Protein AF-A0A924WZ17-F1 (afdb_monomer_lite)

Radius of gyration: 35.91 Å; chains: 1; bounding box: 81×47×104 Å

pLDDT: mean 82.58, std 18.96, range [38.59, 98.5]

Sequence (283 aa):
MSQAQSNSITCPFCNRQYNWKPDLAGRRVKCKCGNVIAVPDVAPMYEQPAEDTYDVGEVDLADLPPPPVASGYRCPSCRNPMEPGTRQCLNCGFDVKAGKKGAVASKVTGAAAAAAAAPRAIGYATAKRGDAAKAMEQKNLIKQATLFVGAIVLVGGAIFAMRFLSGGKSATPGLGEDDTVIAMIKDENGTEAKKWLSDHPGRMLAGTTRSQAEYRVDQWYKMGATKVVAFGGLMSMTVALELPADPAKRKELFDWEKKWHTEMDIKPSVDVGQKYLLIRMRL

Secondary structure (DSSP, 8-state):
------SEEE-TTT--EEE--GGGTT-EEE-TTSPEEEPPSS------------------GGGSPPP------B-TTT--B--TT-SB-TTT-EETTTTEE------------------------------TTTTTHHHHHHHHHHHHHHHHHHHHHHHHHHHHHTT----PPPPTTHHHHHHHHHHTT-EEHHHHHHH-TT-EETTS-HHHHHHHHHHHHHHT-SEEEE-SSSEESEEEEEPPS-HHHHHHHHHHHHHHHHTTTPPPPP-SS-SEEEEEPP-

Structure (mmCIF, N/CA/C/O backbone):
data_AF-A0A924WZ17-F1
#
_entry.id   AF-A0A924WZ17-F1
#
loop_
_atom_site.group_PDB
_atom_site.id
_atom_site.type_symbol
_atom_site.label_atom_id
_atom_site.label_alt_id
_atom_site.label_comp_id
_atom_site.label_asym_id
_atom_site.label_entity_id
_atom_site.label_seq_id
_atom_site.pdbx_PDB_ins_code
_atom_site.Cartn_x
_atom_site.Cartn_y
_atom_site.Cartn_z
_atom_site.occupancy
_atom_site.B_iso_or_equiv
_atom_site.auth_seq_id
_atom_site.auth_comp_id
_atom_site.auth_asym_id
_atom_site.auth_atom_id
_atom_site.pdbx_PDB_model_num
ATOM 1 N N . MET A 1 1 ? 29.886 -19.672 -37.054 1.00 38.59 1 MET A N 1
ATOM 2 C CA . MET A 1 1 ? 30.326 -18.336 -36.596 1.00 38.59 1 MET A CA 1
ATOM 3 C C . MET A 1 1 ? 29.108 -17.416 -36.606 1.00 38.59 1 MET A C 1
ATOM 5 O O . MET A 1 1 ? 28.874 -16.737 -37.597 1.00 38.59 1 MET A O 1
ATOM 9 N N . SER A 1 2 ? 28.277 -17.466 -35.562 1.00 44.69 2 SER A N 1
ATOM 10 C CA . SER A 1 2 ? 27.065 -16.642 -35.460 1.00 44.69 2 SER A CA 1
ATOM 11 C C . SER A 1 2 ? 27.451 -15.263 -34.931 1.00 44.69 2 SER A C 1
ATOM 13 O O . SER A 1 2 ? 27.930 -15.147 -33.807 1.00 44.69 2 SER A O 1
ATOM 15 N N . GLN A 1 3 ? 27.319 -14.226 -35.757 1.00 50.06 3 GLN A N 1
ATOM 16 C CA . GLN A 1 3 ? 27.523 -12.849 -35.312 1.00 50.06 3 GLN A CA 1
ATOM 17 C C . GLN A 1 3 ? 26.279 -12.416 -34.532 1.00 50.06 3 GLN A C 1
ATOM 19 O O . GLN A 1 3 ? 25.201 -12.302 -35.111 1.00 50.06 3 GLN A O 1
ATOM 24 N N . ALA A 1 4 ? 26.422 -12.199 -33.225 1.00 52.88 4 ALA A N 1
ATOM 25 C CA . ALA A 1 4 ? 25.375 -11.595 -32.411 1.00 52.88 4 ALA A CA 1
ATOM 26 C C . ALA A 1 4 ? 25.103 -10.175 -32.935 1.00 52.88 4 ALA A C 1
ATOM 28 O O . ALA A 1 4 ? 25.968 -9.300 -32.863 1.00 52.88 4 ALA A O 1
ATOM 29 N N . GLN A 1 5 ? 23.923 -9.960 -33.518 1.00 63.72 5 GLN A N 1
ATOM 30 C CA . GLN A 1 5 ? 23.511 -8.649 -34.009 1.00 63.72 5 GLN A CA 1
ATOM 31 C C . GLN A 1 5 ? 23.221 -7.749 -32.805 1.00 63.72 5 GLN A C 1
ATOM 33 O O . GLN A 1 5 ? 22.284 -7.980 -32.046 1.00 63.72 5 GLN A O 1
ATOM 38 N N . SER A 1 6 ? 24.062 -6.741 -32.587 1.00 70.06 6 SER A N 1
ATOM 39 C CA . SER A 1 6 ? 23.879 -5.779 -31.505 1.00 70.06 6 SER A CA 1
ATOM 40 C C . SER A 1 6 ? 22.694 -4.851 -31.808 1.00 70.06 6 SER A C 1
ATOM 42 O O . SER A 1 6 ? 22.546 -4.354 -32.923 1.00 70.06 6 SER A O 1
ATOM 44 N N . ASN A 1 7 ? 21.864 -4.561 -30.797 1.00 86.50 7 ASN A N 1
ATOM 45 C CA . ASN A 1 7 ? 20.688 -3.666 -30.869 1.00 86.50 7 ASN A CA 1
ATOM 46 C C . ASN A 1 7 ? 21.044 -2.175 -31.068 1.00 86.50 7 ASN A C 1
ATOM 48 O O . ASN A 1 7 ? 20.325 -1.267 -30.644 1.00 86.50 7 ASN A O 1
ATOM 52 N N . SER A 1 8 ? 22.188 -1.902 -31.685 1.00 91.62 8 SER A N 1
ATOM 53 C CA . SER A 1 8 ? 22.800 -0.588 -31.759 1.00 91.62 8 SER A CA 1
ATOM 54 C C . SER A 1 8 ? 23.361 -0.322 -33.150 1.00 91.62 8 SER A C 1
ATOM 56 O O . SER A 1 8 ? 24.060 -1.168 -33.703 1.00 91.62 8 SER A O 1
ATOM 58 N N . ILE A 1 9 ? 23.106 0.865 -33.693 1.00 93.75 9 ILE A N 1
ATOM 59 C CA . ILE A 1 9 ? 23.616 1.297 -34.999 1.00 93.75 9 ILE A CA 1
ATOM 60 C C . ILE A 1 9 ? 24.605 2.433 -34.793 1.00 93.75 9 ILE A C 1
ATOM 62 O O . ILE A 1 9 ? 24.311 3.404 -34.095 1.00 93.75 9 ILE A O 1
ATOM 66 N N . THR A 1 10 ? 25.763 2.337 -35.437 1.00 95.94 10 THR A N 1
ATOM 67 C CA . THR A 1 10 ? 26.791 3.380 -35.400 1.00 95.94 10 THR A CA 1
ATOM 68 C C . THR A 1 10 ? 26.693 4.258 -36.642 1.00 95.94 10 THR A C 1
ATOM 70 O O . THR A 1 10 ? 26.665 3.767 -37.768 1.00 95.94 10 THR A O 1
ATOM 73 N N . CYS A 1 11 ? 26.641 5.578 -36.457 1.00 96.88 11 CYS A N 1
ATOM 74 C CA . CYS A 1 11 ? 26.665 6.523 -37.570 1.00 96.88 11 CYS A CA 1
ATOM 75 C C . CYS A 1 11 ? 28.045 6.516 -38.251 1.00 96.88 11 CYS A C 1
ATOM 77 O O . CYS A 1 11 ? 29.014 6.860 -37.577 1.00 96.88 11 CYS A O 1
ATOM 79 N N . PRO A 1 12 ? 28.159 6.269 -39.569 1.00 96.19 12 PRO A N 1
ATOM 80 C CA . PRO A 1 12 ? 29.459 6.206 -40.248 1.00 96.19 12 PRO A CA 1
ATOM 81 C C . PRO A 1 12 ? 30.174 7.565 -40.345 1.00 96.19 12 PRO A C 1
ATOM 83 O O . PRO A 1 12 ? 31.355 7.619 -40.658 1.00 96.19 12 PRO A O 1
ATOM 86 N N . PHE A 1 13 ? 29.470 8.672 -40.085 1.00 97.06 13 PHE A N 1
ATOM 87 C CA . PHE A 1 13 ? 30.024 10.023 -40.219 1.00 97.06 13 PHE A CA 1
ATOM 88 C C . PHE A 1 13 ? 30.558 10.607 -38.910 1.00 97.06 13 PHE A C 1
ATOM 90 O O . PHE A 1 13 ? 31.498 11.392 -38.928 1.00 97.06 13 PHE A O 1
ATOM 97 N N . CYS A 1 14 ? 29.933 10.288 -37.774 1.00 96.75 14 CYS A N 1
ATOM 98 C CA . CYS A 1 14 ? 30.333 10.836 -36.471 1.00 96.75 14 CYS A CA 1
ATOM 99 C C . CYS A 1 14 ? 30.599 9.769 -35.405 1.00 96.75 14 CYS A C 1
ATOM 101 O O . CYS A 1 14 ? 30.835 10.124 -34.252 1.00 96.75 14 CYS A O 1
ATOM 103 N N . ASN A 1 15 ? 30.521 8.485 -35.768 1.00 96.38 15 ASN A N 1
ATOM 104 C CA . ASN A 1 15 ? 30.769 7.321 -34.913 1.00 96.38 15 ASN A CA 1
ATOM 105 C C . ASN A 1 15 ? 29.928 7.249 -33.629 1.00 96.38 15 ASN A C 1
ATOM 107 O O . ASN A 1 15 ? 30.256 6.512 -32.705 1.00 96.38 15 ASN A O 1
ATOM 111 N N . ARG A 1 16 ? 28.811 7.984 -33.558 1.00 96.06 16 ARG A N 1
ATOM 112 C CA . ARG A 1 16 ? 27.857 7.861 -32.448 1.00 96.06 16 ARG A CA 1
ATOM 113 C C . ARG A 1 16 ? 27.012 6.607 -32.614 1.00 96.06 16 ARG A C 1
ATOM 115 O O . ARG A 1 16 ? 26.504 6.352 -33.706 1.00 96.06 16 ARG A O 1
ATOM 122 N N . GLN A 1 17 ? 26.837 5.888 -31.515 1.00 95.81 17 GLN A N 1
ATOM 123 C CA . GLN A 1 17 ? 26.029 4.682 -31.426 1.00 95.81 17 GLN A CA 1
ATOM 124 C C . GLN A 1 17 ? 24.620 5.025 -30.927 1.00 95.81 17 GLN A C 1
ATOM 126 O O . GLN A 1 17 ? 24.457 5.816 -29.995 1.00 95.81 17 GLN A O 1
ATOM 131 N N . TYR A 1 18 ? 23.606 4.448 -31.563 1.00 93.88 18 TYR A N 1
ATOM 132 C CA . TYR A 1 18 ? 22.197 4.667 -31.254 1.00 93.88 18 TYR A CA 1
ATOM 133 C C . TYR A 1 18 ? 21.504 3.330 -31.026 1.00 93.88 18 TYR A C 1
ATOM 135 O O . TYR A 1 18 ? 21.558 2.455 -31.888 1.00 93.88 18 TYR A O 1
ATOM 143 N N . ASN A 1 19 ? 20.819 3.195 -29.892 1.00 93.44 19 ASN A N 1
ATOM 144 C CA . ASN A 1 19 ? 19.901 2.084 -29.669 1.00 93.44 19 ASN A CA 1
ATOM 145 C C . ASN A 1 19 ? 18.642 2.324 -30.500 1.00 93.44 19 ASN A C 1
ATOM 147 O O . ASN A 1 19 ? 18.102 3.434 -30.497 1.00 93.44 19 ASN A O 1
ATOM 151 N N . TRP A 1 20 ? 18.184 1.304 -31.215 1.00 91.50 20 TRP A N 1
ATOM 152 C CA . TRP A 1 20 ? 17.033 1.419 -32.104 1.00 91.50 20 TRP A CA 1
ATOM 153 C C . TRP A 1 20 ? 16.000 0.336 -31.795 1.00 91.50 20 TRP A C 1
ATOM 155 O O . TRP A 1 20 ? 16.330 -0.730 -31.284 1.00 91.50 20 TRP A O 1
ATOM 165 N N . LYS A 1 21 ? 14.729 0.653 -32.049 1.00 88.44 21 LYS A N 1
ATOM 166 C CA . LYS A 1 21 ? 13.596 -0.261 -31.860 1.00 88.44 21 LYS A CA 1
ATOM 167 C C . LYS A 1 21 ? 13.301 -1.006 -33.162 1.00 88.44 21 LYS A C 1
ATOM 169 O O . LYS A 1 21 ? 13.427 -0.374 -34.209 1.00 88.44 21 LYS A O 1
ATOM 174 N N . PRO A 1 22 ? 12.808 -2.256 -33.117 1.00 87.50 22 PRO A N 1
ATOM 175 C CA . PRO A 1 22 ? 12.487 -3.034 -34.318 1.00 87.50 22 PRO A CA 1
ATOM 176 C C . PRO A 1 22 ? 11.515 -2.321 -35.277 1.00 87.50 22 PRO A C 1
ATOM 178 O O . PRO A 1 22 ? 11.626 -2.494 -36.483 1.00 87.50 22 PRO A O 1
ATOM 181 N N . ASP A 1 23 ? 10.655 -1.423 -34.784 1.00 86.94 23 ASP A N 1
ATOM 182 C CA . ASP A 1 23 ? 9.733 -0.615 -35.609 1.00 86.94 23 ASP A CA 1
ATOM 183 C C . ASP A 1 23 ? 10.432 0.325 -36.612 1.00 86.94 23 ASP A C 1
ATOM 185 O O . ASP A 1 23 ? 9.813 0.846 -37.549 1.00 86.94 23 ASP A O 1
ATOM 189 N N . LEU A 1 24 ? 11.726 0.587 -36.398 1.00 91.94 24 LEU A N 1
ATOM 190 C CA . LEU A 1 24 ? 12.562 1.393 -37.283 1.00 91.94 24 LEU A CA 1
ATOM 191 C C . LEU A 1 24 ? 13.299 0.550 -38.333 1.00 91.94 24 LEU A C 1
ATOM 193 O O . LEU A 1 24 ? 14.006 1.143 -39.146 1.00 91.94 24 LEU A O 1
ATOM 197 N N . ALA A 1 25 ? 13.138 -0.780 -38.341 1.00 92.44 25 ALA A N 1
ATOM 198 C CA . ALA A 1 25 ? 13.757 -1.667 -39.326 1.00 92.44 25 ALA A CA 1
ATOM 199 C C . ALA A 1 25 ? 13.389 -1.227 -40.749 1.00 92.44 25 ALA A C 1
ATOM 201 O O . ALA A 1 25 ? 12.236 -0.888 -41.030 1.00 92.44 25 ALA A O 1
ATOM 202 N N . GLY A 1 26 ? 14.396 -1.135 -41.616 1.00 92.94 26 GLY A N 1
ATOM 203 C CA . GLY A 1 26 ? 14.247 -0.664 -42.996 1.00 92.94 26 GLY A CA 1
ATOM 204 C C . GLY A 1 26 ? 13.915 0.818 -43.172 1.00 92.94 26 GLY A C 1
ATOM 205 O O . GLY A 1 26 ? 13.770 1.309 -44.295 1.00 92.94 26 GLY A O 1
ATOM 206 N N . ARG A 1 27 ? 13.806 1.588 -42.082 1.00 95.62 27 ARG A N 1
ATOM 207 C CA . ARG A 1 27 ? 13.570 3.035 -42.147 1.00 95.62 27 ARG A CA 1
ATOM 208 C C . ARG A 1 27 ? 14.886 3.805 -42.154 1.00 95.62 27 ARG A C 1
ATOM 210 O O . ARG A 1 27 ? 15.934 3.361 -41.692 1.00 95.62 27 ARG A O 1
ATOM 217 N N . ARG A 1 28 ? 14.825 5.031 -42.669 1.00 96.12 28 ARG A N 1
ATOM 218 C CA . ARG A 1 28 ? 15.948 5.972 -42.651 1.00 96.12 28 ARG A CA 1
ATOM 219 C C . ARG A 1 28 ? 15.785 6.924 -41.474 1.00 96.12 28 ARG A C 1
ATOM 221 O O . ARG A 1 28 ? 14.774 7.616 -41.379 1.00 96.12 28 ARG A O 1
ATOM 228 N N . VAL A 1 29 ? 16.779 6.977 -40.592 1.00 96.69 29 VAL A N 1
ATOM 229 C CA . VAL A 1 29 ? 16.764 7.830 -39.393 1.00 96.69 29 VAL A CA 1
ATOM 230 C C . VAL A 1 29 ? 17.828 8.915 -39.491 1.00 96.69 29 VAL A C 1
ATOM 232 O O . VAL A 1 29 ? 18.912 8.703 -40.033 1.00 96.69 29 VAL A O 1
ATOM 235 N N . LYS A 1 30 ? 17.530 10.112 -38.981 1.00 97.62 30 LYS A N 1
ATOM 236 C CA . LYS A 1 30 ? 18.470 11.236 -39.005 1.00 97.62 30 LYS A CA 1
ATOM 237 C C . LYS A 1 30 ? 19.371 11.197 -37.772 1.00 97.62 30 LYS A C 1
ATOM 239 O O . LYS A 1 30 ? 18.895 11.229 -36.641 1.00 97.62 30 LYS A O 1
ATOM 244 N N . CYS A 1 31 ? 20.679 11.158 -37.994 1.00 97.56 31 CYS A N 1
ATOM 245 C CA . CYS A 1 31 ? 21.688 11.289 -36.953 1.00 97.56 31 CYS A CA 1
ATOM 246 C C . CYS A 1 31 ? 21.730 12.723 -36.407 1.00 97.56 31 CYS A C 1
ATOM 248 O O . CYS A 1 31 ? 21.447 13.686 -37.124 1.00 97.56 31 CYS A O 1
ATOM 250 N N . LYS A 1 32 ? 22.206 12.893 -35.168 1.00 96.25 32 LYS A N 1
ATOM 251 C CA . LYS A 1 32 ? 22.435 14.219 -34.570 1.00 96.25 32 LYS A CA 1
ATOM 252 C C . LYS A 1 32 ? 23.431 15.076 -35.369 1.00 96.25 32 LYS A C 1
ATOM 254 O O . LYS A 1 32 ? 23.354 16.295 -35.305 1.00 96.25 32 LYS A O 1
ATOM 259 N N . CYS A 1 33 ? 24.332 14.467 -36.145 1.00 96.56 33 CYS A N 1
ATOM 260 C CA . CYS A 1 33 ? 25.250 15.188 -37.036 1.00 96.56 33 CYS A CA 1
ATOM 261 C C . CYS A 1 33 ? 24.604 15.656 -38.357 1.00 96.56 33 CYS A C 1
ATOM 263 O O . CYS A 1 33 ? 25.298 16.196 -39.209 1.00 96.56 33 CYS A O 1
ATOM 265 N N . GLY A 1 34 ? 23.305 15.410 -38.564 1.00 96.88 34 GLY A N 1
ATOM 266 C CA . GLY A 1 34 ? 22.558 15.819 -39.757 1.00 96.88 34 GLY A CA 1
ATOM 267 C C . GLY A 1 34 ? 22.465 14.760 -40.859 1.00 96.88 34 GLY A C 1
ATOM 268 O O . GLY A 1 34 ? 21.529 14.817 -41.654 1.00 96.88 34 GLY A O 1
ATOM 269 N N . ASN A 1 35 ? 23.360 13.768 -40.869 1.00 97.94 35 ASN A N 1
ATOM 270 C CA . ASN A 1 35 ? 23.370 12.698 -41.871 1.00 97.94 35 ASN A CA 1
ATOM 271 C C . ASN A 1 35 ? 22.267 11.662 -41.638 1.00 97.94 35 ASN A C 1
ATOM 273 O O . ASN A 1 35 ? 21.870 11.397 -40.504 1.00 97.94 35 ASN A O 1
ATOM 277 N N . VAL A 1 36 ? 21.797 11.047 -42.720 1.00 97.25 36 VAL A N 1
ATOM 278 C CA . VAL A 1 36 ? 20.753 10.018 -42.690 1.00 97.25 36 VAL A CA 1
ATOM 279 C C . VAL A 1 36 ? 21.399 8.633 -42.649 1.00 97.25 36 VAL A C 1
ATOM 281 O O . VAL A 1 36 ? 22.220 8.313 -43.505 1.00 97.25 36 VAL A O 1
ATOM 284 N N . ILE A 1 37 ? 21.020 7.815 -41.668 1.00 96.81 37 ILE A N 1
ATOM 285 C CA . ILE A 1 37 ? 21.488 6.439 -41.478 1.00 96.81 37 ILE A CA 1
ATOM 286 C C . ILE A 1 37 ? 20.379 5.489 -41.941 1.00 96.81 37 ILE A C 1
ATOM 288 O O . ILE A 1 37 ? 19.211 5.688 -41.598 1.00 96.81 37 ILE A O 1
ATOM 292 N N . ALA A 1 38 ? 20.733 4.477 -42.731 1.00 95.75 38 ALA A N 1
ATOM 293 C CA . ALA A 1 38 ? 19.824 3.386 -43.066 1.00 95.75 38 ALA A CA 1
ATOM 294 C C . ALA A 1 38 ? 19.828 2.362 -41.925 1.00 95.75 38 ALA A C 1
ATOM 296 O O . ALA A 1 38 ? 20.889 1.866 -41.545 1.00 95.75 38 ALA A O 1
ATOM 297 N N . VAL A 1 39 ? 18.654 2.090 -41.359 1.00 94.00 39 VAL A N 1
ATOM 298 C CA . VAL A 1 39 ? 18.469 1.012 -40.387 1.00 94.00 39 VAL A CA 1
ATOM 299 C C . VAL A 1 39 ? 18.359 -0.309 -41.160 1.00 94.00 39 VAL A C 1
ATOM 301 O O . VAL A 1 39 ? 17.642 -0.330 -42.161 1.00 94.00 39 VAL A O 1
ATOM 304 N N . PRO A 1 40 ? 19.044 -1.393 -40.747 1.00 90.50 40 PRO A N 1
ATOM 305 C CA . PRO A 1 40 ? 18.907 -2.701 -41.389 1.00 90.50 40 PRO A CA 1
ATOM 306 C C . PRO A 1 40 ? 17.441 -3.159 -41.479 1.00 90.50 40 PRO A C 1
ATOM 308 O O . PRO A 1 40 ? 16.661 -2.922 -40.558 1.00 90.50 40 PRO A O 1
ATOM 311 N N . ASP A 1 41 ? 17.070 -3.823 -42.578 1.00 88.94 41 ASP A N 1
ATOM 312 C CA . ASP A 1 41 ? 15.711 -4.360 -42.785 1.00 88.94 41 ASP A CA 1
ATOM 313 C C . ASP A 1 41 ? 15.391 -5.538 -41.856 1.00 88.94 41 ASP A C 1
ATOM 315 O O . ASP A 1 41 ? 14.235 -5.799 -41.532 1.00 88.94 41 ASP A O 1
ATOM 319 N N . VAL A 1 42 ? 16.423 -6.250 -41.403 1.00 81.75 42 VAL A N 1
ATOM 320 C CA . VAL A 1 42 ? 16.273 -7.387 -40.499 1.00 81.75 42 VAL A CA 1
ATOM 321 C C . VAL A 1 42 ? 16.338 -6.861 -39.072 1.00 81.75 42 VAL A C 1
ATOM 323 O O . VAL A 1 42 ? 17.415 -6.542 -38.564 1.00 81.75 42 VAL A O 1
ATOM 326 N N . ALA A 1 43 ? 15.172 -6.737 -38.435 1.00 71.69 43 ALA A N 1
ATOM 327 C CA . ALA A 1 43 ? 15.116 -6.564 -36.993 1.00 71.69 43 ALA A CA 1
ATOM 328 C C . ALA A 1 43 ? 15.822 -7.760 -36.339 1.00 71.69 43 ALA A C 1
ATOM 330 O O . ALA A 1 43 ? 15.534 -8.895 -36.735 1.00 71.69 43 ALA A O 1
ATOM 331 N N . PRO A 1 44 ? 16.725 -7.545 -35.364 1.00 67.00 44 PRO A N 1
ATOM 332 C CA . PRO A 1 44 ? 17.215 -8.649 -34.561 1.00 67.00 44 PRO A CA 1
ATOM 333 C C . PRO A 1 44 ? 15.977 -9.302 -33.957 1.00 67.00 44 PRO A C 1
ATOM 335 O O . PRO A 1 44 ? 15.221 -8.653 -33.225 1.00 67.00 44 PRO A O 1
ATOM 338 N N . MET A 1 45 ? 15.712 -10.553 -34.345 1.00 66.00 45 MET A N 1
ATOM 339 C CA . MET A 1 45 ? 14.725 -11.353 -33.643 1.00 66.00 45 MET A CA 1
ATOM 340 C C . MET A 1 45 ? 15.197 -11.343 -32.201 1.00 66.00 45 MET A C 1
ATOM 342 O O . MET A 1 45 ? 16.270 -11.855 -31.887 1.00 66.00 45 MET A O 1
ATOM 346 N N . TYR A 1 46 ? 14.418 -10.701 -31.336 1.00 61.91 46 TYR A N 1
ATOM 347 C CA . TYR A 1 46 ? 14.475 -11.045 -29.938 1.00 61.91 46 TYR A CA 1
ATOM 348 C C . TYR A 1 46 ? 14.098 -12.522 -29.929 1.00 61.91 46 TYR A C 1
ATOM 350 O O . TYR A 1 46 ? 12.922 -12.858 -30.068 1.00 61.91 46 TYR A O 1
ATOM 358 N N . GLU A 1 47 ? 15.096 -13.404 -29.838 1.00 60.44 47 GLU A N 1
ATOM 359 C CA . GLU A 1 47 ? 14.895 -14.639 -29.104 1.00 60.44 47 GLU A CA 1
ATOM 360 C C . GLU A 1 47 ? 14.346 -14.148 -27.773 1.00 60.44 47 GLU A C 1
ATOM 362 O O . GLU A 1 47 ? 15.073 -13.614 -26.932 1.00 60.44 47 GLU A O 1
ATOM 367 N N . GLN A 1 48 ? 13.013 -14.189 -27.647 1.00 57.28 48 GLN A N 1
ATOM 368 C CA . GLN A 1 48 ? 12.406 -14.272 -26.339 1.00 57.28 48 GLN A CA 1
ATOM 369 C C . GLN A 1 48 ? 13.232 -15.361 -25.678 1.00 57.28 48 GLN A C 1
ATOM 371 O O . GLN A 1 48 ? 13.305 -16.443 -26.275 1.00 57.28 48 GLN A O 1
ATOM 376 N N . PRO A 1 49 ? 13.953 -15.066 -24.576 1.00 55.16 49 PRO A N 1
ATOM 377 C CA . PRO A 1 49 ? 14.570 -16.142 -23.831 1.00 55.16 49 PRO A CA 1
ATOM 378 C C . PRO A 1 49 ? 13.444 -17.146 -23.693 1.00 55.16 49 PRO A C 1
ATOM 380 O O . PRO A 1 49 ? 12.357 -16.761 -23.242 1.00 55.16 49 PRO A O 1
ATOM 383 N N . ALA A 1 50 ? 13.646 -18.345 -24.257 1.00 55.94 50 ALA A N 1
ATOM 384 C CA . ALA A 1 50 ? 12.701 -19.421 -24.060 1.00 55.94 50 ALA A CA 1
ATOM 385 C C . ALA A 1 50 ? 12.371 -19.346 -22.577 1.00 55.94 50 ALA A C 1
ATOM 387 O O . ALA A 1 50 ? 13.286 -19.113 -21.778 1.00 55.94 50 ALA A O 1
ATOM 388 N N . GLU A 1 51 ? 11.085 -19.359 -22.227 1.00 47.94 51 GLU A N 1
ATOM 389 C CA . GLU A 1 51 ? 10.721 -19.620 -20.849 1.00 47.94 51 GLU A CA 1
ATOM 390 C C . GLU A 1 51 ? 11.444 -20.920 -20.512 1.00 47.94 51 GLU A C 1
ATOM 392 O O . GLU A 1 51 ? 10.967 -22.010 -20.817 1.00 47.94 51 GLU A O 1
ATOM 397 N N . ASP A 1 52 ? 12.644 -20.792 -19.947 1.00 47.59 52 ASP A N 1
ATOM 398 C CA . ASP A 1 52 ? 13.257 -21.769 -19.098 1.00 47.59 52 ASP A CA 1
ATOM 399 C C . ASP A 1 52 ? 12.247 -21.813 -17.963 1.00 47.59 52 ASP A C 1
ATOM 401 O O . ASP A 1 52 ? 12.331 -21.102 -16.958 1.00 47.59 52 ASP A O 1
ATOM 405 N N . THR A 1 53 ? 11.214 -22.627 -18.177 1.00 44.69 53 THR A N 1
ATOM 406 C CA . THR A 1 53 ? 10.702 -23.523 -17.170 1.00 44.69 53 THR A CA 1
ATOM 407 C C . THR A 1 53 ? 11.940 -24.158 -16.566 1.00 44.69 53 THR A C 1
ATOM 409 O O . THR A 1 53 ? 12.408 -25.204 -17.011 1.00 44.69 53 THR A O 1
ATOM 412 N N . TYR A 1 54 ? 12.529 -23.436 -15.613 1.00 50.91 54 TYR A N 1
ATOM 413 C CA . TYR A 1 54 ? 13.405 -23.966 -14.607 1.00 50.91 54 TYR A CA 1
ATOM 414 C C . TYR A 1 54 ? 12.566 -25.054 -13.954 1.00 50.91 54 TYR A C 1
ATOM 416 O O . TYR A 1 54 ? 11.788 -24.806 -13.034 1.00 50.91 54 TYR A O 1
ATOM 424 N N . ASP A 1 55 ? 12.673 -26.256 -14.507 1.00 54.16 55 ASP A N 1
ATOM 425 C CA . ASP A 1 55 ? 12.494 -27.473 -13.759 1.00 54.16 55 ASP A CA 1
ATOM 426 C C . ASP A 1 55 ? 13.592 -27.405 -12.705 1.00 54.16 55 ASP A C 1
ATOM 428 O O . ASP A 1 55 ? 14.762 -27.709 -12.951 1.00 54.16 55 ASP A O 1
ATOM 432 N N . VAL A 1 56 ? 13.236 -26.789 -11.576 1.00 55.78 56 VAL A N 1
ATOM 433 C CA . VAL A 1 56 ? 14.056 -26.746 -10.378 1.00 55.78 56 VAL A CA 1
ATOM 434 C C . VAL A 1 56 ? 14.106 -28.191 -9.915 1.00 55.78 56 VAL A C 1
ATOM 436 O O . VAL A 1 56 ? 13.332 -28.603 -9.054 1.00 55.78 56 VAL A O 1
ATOM 439 N N . GLY A 1 57 ? 14.992 -28.967 -10.543 1.00 56.34 57 GLY A N 1
ATOM 440 C CA . GLY A 1 57 ? 15.418 -30.251 -10.034 1.00 56.34 57 GLY A CA 1
ATOM 441 C C . GLY A 1 57 ? 15.731 -30.034 -8.568 1.00 56.34 57 GLY A C 1
ATOM 442 O O . GLY A 1 57 ? 16.439 -29.085 -8.233 1.00 56.34 57 GLY A O 1
ATOM 443 N N . GLU A 1 58 ? 15.088 -30.838 -7.732 1.00 57.44 58 GLU A N 1
ATOM 444 C CA . GLU A 1 58 ? 15.143 -30.835 -6.279 1.00 57.44 58 GLU A CA 1
ATOM 445 C C . GLU A 1 58 ? 16.587 -30.622 -5.813 1.00 57.44 58 GLU A C 1
ATOM 447 O O . GLU A 1 58 ? 17.394 -31.546 -5.744 1.00 57.44 58 GLU A O 1
ATOM 452 N N . VAL A 1 59 ? 16.950 -29.357 -5.592 1.00 52.59 59 VAL A N 1
ATOM 453 C CA . VAL A 1 59 ? 18.265 -29.004 -5.083 1.00 52.59 59 VAL A CA 1
ATOM 454 C C . VAL A 1 59 ? 18.179 -29.348 -3.613 1.00 52.59 59 VAL A C 1
ATOM 456 O O . VAL A 1 59 ? 17.480 -28.665 -2.862 1.00 52.59 59 VAL A O 1
ATOM 459 N N . ASP A 1 60 ? 18.813 -30.452 -3.233 1.00 57.25 60 ASP A N 1
ATOM 460 C CA . ASP A 1 60 ? 18.897 -30.886 -1.848 1.00 57.25 60 ASP A CA 1
ATOM 461 C C . ASP A 1 60 ? 19.479 -29.730 -1.021 1.00 57.25 60 ASP A C 1
ATOM 463 O O . ASP A 1 60 ? 20.661 -29.383 -1.119 1.00 57.25 60 ASP A O 1
ATOM 467 N N . LEU A 1 61 ? 18.611 -29.063 -0.250 1.00 60.03 61 LEU A N 1
ATOM 468 C CA . LEU A 1 61 ? 18.956 -27.878 0.539 1.00 60.03 61 LEU A CA 1
ATOM 469 C C . LEU A 1 61 ? 20.055 -28.168 1.575 1.00 60.03 61 LEU A C 1
ATOM 471 O O . LEU A 1 61 ? 20.583 -27.226 2.168 1.00 60.03 61 LEU A O 1
ATOM 475 N N . ALA A 1 62 ? 20.403 -29.439 1.797 1.00 75.25 62 ALA A N 1
ATOM 476 C CA . ALA A 1 62 ? 21.472 -29.853 2.691 1.00 75.25 62 ALA A CA 1
ATOM 477 C C . ALA A 1 62 ? 22.886 -29.504 2.186 1.00 75.25 62 ALA A C 1
ATOM 479 O O . ALA A 1 62 ? 23.783 -29.367 3.017 1.00 75.25 62 ALA A O 1
ATOM 480 N N . ASP A 1 63 ? 23.086 -29.317 0.874 1.00 70.75 63 ASP A N 1
ATOM 481 C CA . ASP A 1 63 ? 24.419 -29.107 0.274 1.00 70.75 63 ASP A CA 1
ATOM 482 C C . ASP A 1 63 ? 24.711 -27.652 -0.131 1.00 70.75 63 ASP A C 1
ATOM 484 O O . ASP A 1 63 ? 25.788 -27.330 -0.645 1.00 70.75 63 ASP A O 1
ATOM 488 N N . LEU A 1 64 ? 23.781 -26.727 0.130 1.00 68.06 64 LEU A N 1
ATOM 489 C CA . LEU A 1 64 ? 24.077 -25.307 -0.023 1.00 68.06 64 LEU A CA 1
ATOM 490 C C . LEU A 1 64 ? 25.048 -24.880 1.089 1.00 68.06 64 LEU A C 1
ATOM 492 O O . LEU A 1 64 ? 24.728 -25.042 2.272 1.00 68.06 64 LEU A O 1
ATOM 496 N N . PRO A 1 65 ? 26.221 -24.299 0.758 1.00 73.56 65 PRO A N 1
ATOM 497 C CA . PRO A 1 65 ? 27.106 -23.756 1.776 1.00 73.56 65 PRO A CA 1
ATOM 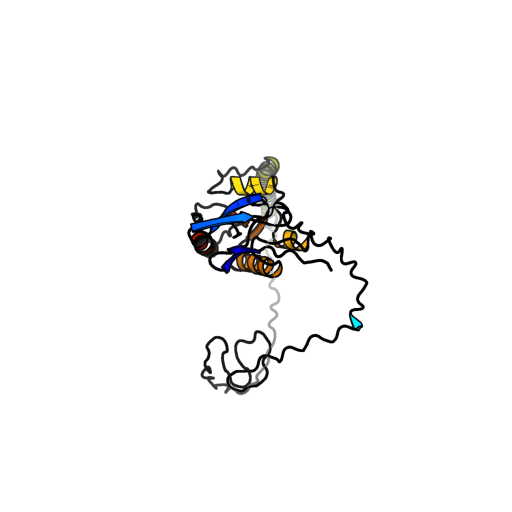498 C C . PRO A 1 65 ? 26.315 -22.735 2.601 1.00 73.56 65 PRO A C 1
ATOM 500 O O . PRO A 1 65 ? 25.574 -21.933 2.016 1.00 73.56 65 PRO A O 1
ATOM 503 N N . PRO A 1 66 ? 26.433 -22.752 3.944 1.00 73.94 66 PRO A N 1
ATOM 504 C CA . PRO A 1 66 ? 25.689 -21.829 4.783 1.00 73.94 66 PRO A CA 1
ATOM 505 C C . PRO A 1 66 ? 25.949 -20.409 4.276 1.00 73.94 66 PRO A C 1
ATOM 507 O O . PRO A 1 66 ? 27.106 -20.078 3.981 1.00 73.94 66 PRO A O 1
ATOM 510 N N . PRO A 1 67 ? 24.898 -19.577 4.130 1.00 68.75 67 PRO A N 1
ATOM 511 C CA . PRO A 1 67 ? 25.070 -18.216 3.653 1.00 68.75 67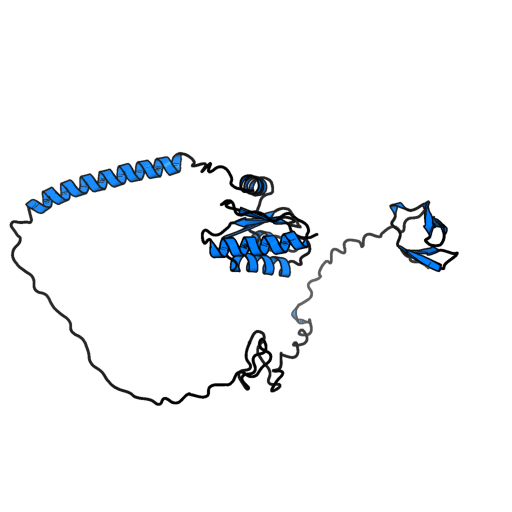 PRO A CA 1
ATOM 512 C C . PRO A 1 67 ? 26.161 -17.558 4.499 1.00 68.75 67 PRO A C 1
ATOM 514 O O . PRO A 1 67 ? 26.177 -17.780 5.717 1.00 68.75 67 PRO A O 1
ATOM 517 N N . PRO A 1 68 ? 27.093 -16.799 3.889 1.00 66.56 68 PRO A N 1
ATOM 518 C CA . PRO A 1 68 ? 28.162 -16.157 4.634 1.00 66.56 68 PRO A CA 1
ATOM 519 C C . PRO A 1 68 ? 27.510 -15.377 5.767 1.00 66.56 68 PRO A C 1
ATOM 521 O O . PRO A 1 68 ? 26.743 -14.445 5.520 1.00 66.56 68 PRO A O 1
ATOM 524 N N . VAL A 1 69 ? 27.749 -15.826 7.002 1.00 64.75 69 VAL A N 1
ATOM 525 C CA . VAL A 1 69 ? 27.220 -15.199 8.210 1.00 64.75 69 VAL A CA 1
ATOM 526 C C . VAL A 1 69 ? 27.634 -13.743 8.145 1.00 64.75 69 VAL A C 1
ATOM 528 O O . VAL A 1 69 ? 28.816 -13.423 8.289 1.00 64.75 69 VAL A O 1
ATOM 531 N N . ALA A 1 70 ? 26.667 -12.879 7.825 1.00 61.38 70 ALA A N 1
ATOM 532 C CA . ALA A 1 70 ? 26.892 -11.459 7.658 1.00 61.38 70 ALA A CA 1
ATOM 533 C C . ALA A 1 70 ? 27.640 -10.987 8.899 1.00 61.38 70 ALA A C 1
ATOM 535 O O . ALA A 1 70 ? 27.141 -11.125 10.017 1.00 61.38 70 ALA A O 1
ATOM 536 N N . SER A 1 71 ? 28.875 -10.524 8.701 1.00 70.75 71 SER A N 1
ATOM 537 C CA . SER A 1 71 ? 29.750 -10.056 9.767 1.00 70.75 71 SER A CA 1
ATOM 538 C C . SER A 1 71 ? 28.956 -9.086 10.637 1.00 70.75 71 SER A C 1
ATOM 540 O O . SER A 1 71 ? 28.605 -8.000 10.174 1.00 70.75 71 SER A O 1
ATOM 542 N N . GLY A 1 72 ? 28.597 -9.539 11.843 1.00 79.38 72 GLY A N 1
ATOM 543 C CA . GLY A 1 72 ? 27.569 -8.905 12.661 1.00 79.38 72 GLY A CA 1
ATOM 544 C C . GLY A 1 72 ? 27.815 -7.413 12.865 1.00 79.38 72 GLY A C 1
ATOM 545 O O . GLY A 1 72 ? 28.960 -6.956 12.909 1.00 79.38 72 GLY A O 1
ATOM 546 N N . TYR A 1 73 ? 26.731 -6.652 13.003 1.00 87.81 73 TYR A N 1
ATOM 547 C CA . TYR A 1 73 ? 26.786 -5.223 13.294 1.00 87.81 73 TYR A CA 1
ATOM 548 C C . TYR A 1 73 ? 27.675 -4.972 14.520 1.00 87.81 73 TYR A C 1
ATOM 550 O O . TYR A 1 73 ? 27.463 -5.550 15.584 1.00 87.81 73 TYR A O 1
ATOM 558 N N . ARG A 1 74 ? 28.696 -4.119 14.383 1.00 94.25 74 ARG A N 1
ATOM 559 C CA . ARG A 1 74 ? 29.582 -3.726 15.490 1.00 94.25 74 ARG A CA 1
ATOM 560 C C . ARG A 1 74 ? 29.285 -2.298 15.914 1.00 94.25 74 ARG A C 1
ATOM 562 O O . ARG A 1 74 ? 29.080 -1.425 15.075 1.00 94.25 74 ARG A O 1
ATOM 569 N N . CYS A 1 75 ? 29.317 -2.047 17.219 1.00 94.31 75 CYS A N 1
ATOM 570 C CA . CYS A 1 75 ? 29.156 -0.704 17.763 1.00 94.31 75 CYS A CA 1
ATOM 571 C C . CYS A 1 75 ? 30.253 0.235 17.215 1.00 94.31 75 CYS A C 1
ATOM 573 O O . CYS A 1 75 ? 31.433 -0.043 17.448 1.00 94.31 75 CYS A O 1
ATOM 575 N N . PRO A 1 76 ? 29.919 1.375 16.578 1.00 93.75 76 PRO A N 1
ATOM 576 C CA . PRO A 1 76 ? 30.913 2.317 16.049 1.00 93.75 76 PRO A CA 1
ATOM 577 C C . PRO A 1 76 ? 31.843 2.878 17.127 1.00 93.75 76 PRO A C 1
ATOM 579 O O . PRO A 1 76 ? 32.981 3.241 16.848 1.00 93.75 76 PRO A O 1
ATOM 582 N N . SER A 1 77 ? 31.367 2.932 18.375 1.00 95.62 77 SER A N 1
ATOM 583 C CA . SER A 1 77 ? 32.128 3.514 19.472 1.00 95.62 77 SER A CA 1
ATOM 584 C C . SER A 1 77 ? 33.046 2.534 20.205 1.00 95.62 77 SER A C 1
ATOM 586 O O . SER A 1 77 ? 34.091 2.973 20.675 1.00 95.62 77 SER A O 1
ATOM 588 N N . CYS A 1 78 ? 32.663 1.266 20.383 1.00 95.62 78 CYS A N 1
ATOM 589 C CA . CYS A 1 78 ? 33.450 0.305 21.177 1.00 95.62 78 CYS A CA 1
ATOM 590 C C . CYS A 1 78 ? 33.750 -1.017 20.456 1.00 95.62 78 CYS A C 1
ATOM 592 O O . CYS A 1 78 ? 34.381 -1.890 21.040 1.00 95.62 78 CYS A O 1
ATOM 594 N N . ARG A 1 79 ? 33.296 -1.181 19.205 1.00 94.75 79 ARG A N 1
ATOM 595 C CA . ARG A 1 79 ? 33.500 -2.355 18.332 1.00 94.75 79 ARG A CA 1
ATOM 596 C C . ARG A 1 79 ? 32.954 -3.693 18.847 1.00 94.75 79 ARG A C 1
ATOM 598 O O . ARG A 1 79 ? 33.157 -4.723 18.197 1.00 94.75 79 ARG A O 1
ATOM 605 N N . ASN A 1 80 ? 32.214 -3.683 19.955 1.00 94.50 80 ASN A N 1
ATOM 606 C CA . ASN A 1 80 ? 31.508 -4.869 20.424 1.00 94.50 80 ASN A CA 1
ATOM 607 C C . ASN A 1 80 ? 30.403 -5.270 19.440 1.00 94.50 80 ASN A C 1
ATOM 609 O O . ASN A 1 80 ? 29.771 -4.381 18.855 1.00 94.50 80 ASN A O 1
ATOM 613 N N . PRO A 1 81 ? 30.190 -6.581 19.237 1.00 93.81 81 PRO A N 1
ATOM 614 C CA . PRO A 1 81 ? 29.082 -7.072 18.432 1.00 93.81 81 PRO A CA 1
ATOM 615 C C . PRO A 1 81 ? 27.751 -6.618 19.043 1.00 93.81 81 PRO A C 1
ATOM 617 O O . PRO A 1 81 ? 27.606 -6.537 20.263 1.00 93.81 81 PRO A O 1
ATOM 620 N N . MET A 1 82 ? 26.800 -6.278 18.182 1.00 93.06 82 MET A N 1
ATOM 621 C CA . MET A 1 82 ? 25.455 -5.844 18.534 1.00 93.06 82 MET A CA 1
ATOM 622 C C . MET A 1 82 ? 24.425 -6.697 17.800 1.00 93.06 82 MET A C 1
ATOM 624 O O . MET A 1 82 ? 24.619 -7.059 16.640 1.00 93.06 82 MET A O 1
ATOM 628 N N . GLU A 1 83 ? 23.308 -6.974 18.468 1.00 89.12 83 GLU A N 1
ATOM 629 C CA . GLU A 1 83 ? 22.165 -7.639 17.848 1.00 89.12 83 GLU A CA 1
ATOM 630 C C . GLU A 1 83 ? 21.515 -6.725 16.795 1.00 89.12 83 GLU A C 1
ATOM 632 O O . GLU A 1 83 ? 21.305 -5.531 17.067 1.00 89.12 83 GLU A O 1
ATOM 637 N N . PRO A 1 84 ? 21.172 -7.247 15.603 1.00 89.62 84 PRO A N 1
ATOM 638 C CA . PRO A 1 84 ? 20.457 -6.485 14.587 1.00 89.62 84 PRO A CA 1
ATOM 639 C C . PRO A 1 84 ? 19.173 -5.871 15.161 1.00 89.62 84 PRO A C 1
ATOM 641 O O . PRO A 1 84 ? 18.365 -6.553 15.780 1.00 89.62 84 PRO A O 1
ATOM 644 N N . GLY A 1 85 ? 18.983 -4.565 14.966 1.00 88.06 85 GLY A N 1
ATOM 645 C CA . GLY A 1 85 ? 17.792 -3.844 15.436 1.00 88.06 85 GLY A CA 1
ATOM 646 C C . GLY A 1 85 ? 17.909 -3.197 16.823 1.00 88.06 85 GLY A C 1
ATOM 647 O O . GLY A 1 85 ? 17.044 -2.396 17.187 1.00 88.06 85 GLY A O 1
ATOM 648 N N . THR A 1 86 ? 18.985 -3.442 17.577 1.00 92.31 86 THR A N 1
ATOM 649 C CA . THR A 1 86 ? 19.230 -2.725 18.841 1.00 92.31 86 THR A CA 1
ATOM 650 C C . THR A 1 86 ? 19.635 -1.267 18.581 1.00 92.31 86 THR A C 1
ATOM 652 O O . THR A 1 86 ? 20.591 -0.982 17.860 1.00 92.31 86 THR A O 1
ATOM 655 N N . ARG A 1 87 ? 18.901 -0.300 19.160 1.00 94.69 87 ARG A N 1
ATOM 656 C CA . ARG A 1 87 ? 19.215 1.138 18.999 1.00 94.69 87 ARG A CA 1
ATOM 657 C C . ARG A 1 87 ? 20.412 1.592 19.826 1.00 94.69 87 ARG A C 1
ATOM 659 O O . ARG A 1 87 ? 21.062 2.558 19.441 1.00 94.69 87 ARG A O 1
ATOM 666 N N . GLN A 1 88 ? 20.703 0.921 20.939 1.00 95.38 88 GLN A N 1
ATOM 667 C CA . GLN A 1 88 ? 21.747 1.324 21.875 1.00 95.38 88 GLN A CA 1
ATOM 668 C C . GLN A 1 88 ? 22.678 0.153 22.195 1.00 95.38 88 GLN A C 1
ATOM 670 O O . GLN A 1 88 ? 22.228 -0.955 22.475 1.00 95.38 88 GLN A O 1
ATOM 675 N N . CYS A 1 89 ? 23.987 0.403 22.168 1.00 94.50 89 CYS A N 1
ATOM 676 C CA . CYS A 1 89 ? 24.985 -0.582 22.565 1.00 94.50 89 CYS A CA 1
ATOM 677 C C . CYS A 1 89 ? 24.928 -0.812 24.081 1.00 94.50 89 CYS A C 1
ATOM 679 O O . CYS A 1 89 ? 25.207 0.111 24.847 1.00 94.50 89 CYS A O 1
ATOM 681 N N . LEU A 1 90 ? 24.649 -2.045 24.509 1.00 93.12 90 LEU A N 1
ATOM 682 C CA . LEU A 1 90 ? 24.578 -2.412 25.929 1.00 93.12 90 LEU A CA 1
ATOM 683 C C . LEU A 1 90 ? 25.919 -2.260 26.664 1.00 93.12 90 LEU A C 1
ATOM 685 O O . LEU A 1 90 ? 25.925 -2.031 27.866 1.00 93.12 90 LEU A O 1
ATOM 689 N N . ASN A 1 91 ? 27.052 -2.341 25.953 1.00 93.81 91 ASN A N 1
ATOM 690 C CA . ASN A 1 91 ? 28.366 -2.268 26.595 1.00 93.81 91 ASN A CA 1
ATOM 691 C C . ASN A 1 91 ? 28.868 -0.830 26.815 1.00 93.81 91 ASN A C 1
ATOM 693 O O . ASN A 1 91 ? 29.547 -0.551 27.794 1.00 93.81 91 ASN A O 1
ATOM 697 N N . CYS A 1 92 ? 28.570 0.103 25.902 1.00 94.25 92 CYS A N 1
ATOM 698 C CA . CYS A 1 92 ? 29.107 1.471 25.985 1.00 94.25 92 CYS A CA 1
ATOM 699 C C . CYS A 1 92 ? 28.052 2.585 25.926 1.00 94.25 92 CYS A C 1
ATOM 701 O O . CYS A 1 92 ? 28.419 3.759 25.867 1.00 94.25 92 CYS A O 1
ATOM 703 N N . GLY A 1 93 ? 26.764 2.242 25.855 1.00 93.50 93 GLY A N 1
ATOM 704 C CA . GLY A 1 93 ? 25.655 3.200 25.831 1.00 93.50 93 GLY A CA 1
ATOM 705 C C . GLY A 1 93 ? 25.537 4.046 24.556 1.00 93.50 93 GLY A C 1
ATOM 706 O O . GLY A 1 93 ? 24.804 5.034 24.557 1.00 93.50 93 GLY A O 1
ATOM 707 N N . PHE A 1 94 ? 26.247 3.704 23.473 1.00 95.25 94 PHE A N 1
ATOM 708 C CA . PHE A 1 94 ? 26.195 4.444 22.205 1.00 95.25 94 PHE A CA 1
ATOM 709 C C . PHE A 1 94 ? 24.864 4.209 21.485 1.00 95.25 94 PHE A C 1
ATOM 711 O O . PHE A 1 94 ? 24.520 3.056 21.226 1.00 95.25 94 PHE A O 1
ATOM 718 N N . ASP A 1 95 ? 24.143 5.281 21.155 1.00 95.31 95 ASP A N 1
ATOM 719 C CA . ASP A 1 95 ? 22.896 5.217 20.390 1.00 95.31 95 ASP A CA 1
ATOM 720 C C . ASP A 1 95 ? 23.202 5.343 18.889 1.00 95.31 95 ASP A C 1
ATOM 722 O O . ASP A 1 95 ? 23.695 6.373 18.420 1.00 95.31 95 ASP A O 1
ATOM 726 N N . VAL A 1 96 ? 22.916 4.280 18.135 1.00 93.38 96 VAL A N 1
ATOM 727 C CA . VAL A 1 96 ? 23.211 4.165 16.698 1.00 93.38 96 VAL A CA 1
ATOM 728 C C . VAL A 1 96 ? 22.336 5.106 15.868 1.00 93.38 96 VAL A C 1
ATOM 730 O O . VAL A 1 96 ? 22.765 5.561 14.811 1.00 93.38 96 VAL A O 1
ATOM 733 N N . LYS A 1 97 ? 21.132 5.445 16.346 1.00 92.50 97 LYS A N 1
ATOM 734 C CA . LYS A 1 97 ? 20.224 6.375 15.662 1.00 92.50 97 LYS A CA 1
ATOM 735 C C . LYS A 1 97 ? 20.604 7.827 15.938 1.00 92.50 97 LYS A C 1
ATOM 737 O O . LYS A 1 97 ? 20.506 8.661 15.043 1.00 92.50 97 LYS A O 1
ATOM 742 N N . ALA A 1 98 ? 21.014 8.136 17.166 1.00 92.62 98 ALA A N 1
ATOM 743 C CA . ALA A 1 98 ? 21.391 9.493 17.555 1.00 92.62 98 ALA A CA 1
ATOM 744 C C . ALA A 1 98 ? 22.848 9.852 17.207 1.00 92.62 98 ALA A C 1
ATOM 746 O O . ALA A 1 98 ? 23.199 11.031 17.246 1.00 92.62 98 ALA A O 1
ATOM 747 N N . GLY A 1 99 ? 23.700 8.862 16.913 1.00 92.06 99 GLY A N 1
ATOM 748 C CA . GLY A 1 99 ? 25.110 9.060 16.560 1.00 92.06 99 GLY A CA 1
ATOM 749 C C . GLY A 1 99 ? 25.984 9.569 17.712 1.00 92.06 99 GLY A C 1
ATOM 750 O O . GLY A 1 99 ? 27.085 10.063 17.478 1.00 92.06 99 GLY A O 1
ATOM 751 N N . LYS A 1 100 ? 25.508 9.480 18.960 1.00 91.69 100 LYS A N 1
ATOM 752 C CA . LYS A 1 100 ? 26.184 10.016 20.151 1.00 91.69 100 LYS A CA 1
ATOM 753 C C . LYS A 1 100 ? 26.044 9.080 21.349 1.00 91.69 100 LYS A C 1
ATOM 755 O O . LYS A 1 100 ? 25.048 8.369 21.485 1.00 91.69 100 LYS A O 1
ATOM 760 N N . LYS A 1 101 ? 27.049 9.080 22.234 1.00 86.12 101 LYS A N 1
ATOM 761 C CA . LYS A 1 101 ? 26.957 8.400 23.535 1.00 86.12 101 LYS A CA 1
ATOM 762 C C . LYS A 1 101 ? 25.947 9.150 24.394 1.00 86.12 101 LYS A C 1
ATOM 764 O O . LYS A 1 101 ? 26.155 10.326 24.688 1.00 86.12 101 LYS A O 1
ATOM 769 N N . GLY A 1 102 ? 24.859 8.486 24.773 1.00 79.75 102 GLY A N 1
ATOM 770 C CA . GLY A 1 102 ? 23.970 9.025 25.795 1.00 79.75 102 GLY A CA 1
ATOM 771 C C . GLY A 1 102 ? 24.750 9.177 27.099 1.00 79.75 102 GLY A C 1
ATOM 772 O O . GLY A 1 102 ? 25.543 8.302 27.448 1.00 79.75 102 GLY A O 1
ATOM 773 N N . ALA A 1 103 ? 24.554 10.288 27.807 1.00 73.88 103 ALA A N 1
ATOM 774 C CA . ALA A 1 103 ? 25.033 10.415 29.173 1.00 73.88 103 ALA A CA 1
ATOM 775 C C . ALA A 1 103 ? 24.290 9.367 30.010 1.00 73.88 103 ALA A C 1
ATOM 777 O O . ALA A 1 103 ? 23.111 9.529 30.322 1.00 73.88 103 ALA A O 1
ATOM 778 N N . VAL A 1 104 ? 24.956 8.250 30.300 1.00 59.53 104 VAL A N 1
ATOM 779 C CA . VAL A 1 104 ? 24.445 7.251 31.234 1.00 59.53 104 VAL A CA 1
ATOM 780 C C . VAL A 1 104 ? 24.365 7.921 32.598 1.00 59.53 104 VAL A C 1
ATOM 782 O O . VAL A 1 104 ? 25.377 8.158 33.254 1.00 59.53 104 VAL A O 1
ATOM 785 N N . ALA A 1 105 ? 23.147 8.274 33.001 1.00 53.16 105 ALA A N 1
ATOM 786 C CA . ALA A 1 105 ? 22.847 8.674 34.361 1.00 53.16 105 ALA A CA 1
ATOM 787 C C . ALA A 1 105 ? 22.991 7.434 35.255 1.00 53.16 105 ALA A C 1
ATOM 789 O O . ALA A 1 105 ? 22.032 6.711 35.515 1.00 53.16 105 ALA A O 1
ATOM 790 N N . SER A 1 106 ? 24.221 7.157 35.688 1.00 51.69 106 SER A N 1
ATOM 791 C CA . SER A 1 106 ? 24.503 6.182 36.735 1.00 51.69 106 SER A CA 1
ATOM 792 C C . SER A 1 106 ? 23.887 6.673 38.041 1.00 51.69 106 SER A C 1
ATOM 794 O O . SER A 1 106 ? 24.496 7.439 38.783 1.00 51.69 106 SER A O 1
ATOM 796 N N . LYS A 1 107 ? 22.664 6.233 38.327 1.00 44.12 107 LYS A N 1
ATOM 797 C CA . LYS A 1 107 ? 22.104 6.269 39.678 1.00 44.12 107 LYS A CA 1
ATOM 798 C C . LYS A 1 107 ? 21.273 5.013 39.918 1.00 44.12 107 LYS A C 1
ATOM 800 O O . LYS A 1 107 ? 20.051 5.054 39.958 1.00 44.12 107 LYS A O 1
ATOM 805 N N . VAL A 1 108 ? 21.964 3.886 40.076 1.00 45.50 108 VAL A N 1
ATOM 806 C CA . VAL A 1 108 ? 21.411 2.715 40.764 1.00 45.50 108 VAL A CA 1
ATOM 807 C C . VAL A 1 108 ? 22.062 2.670 42.141 1.00 45.50 108 VAL A C 1
ATOM 809 O O . VAL A 1 108 ? 23.135 2.111 42.333 1.00 45.50 108 VAL A O 1
ATOM 812 N N . THR A 1 109 ? 21.410 3.332 43.091 1.00 46.72 109 THR A N 1
ATOM 813 C CA . THR A 1 109 ? 21.611 3.145 44.530 1.00 46.72 109 THR A CA 1
ATOM 814 C C . THR A 1 109 ? 20.244 2.850 45.131 1.00 46.72 109 THR A C 1
ATOM 816 O O . THR A 1 109 ? 19.343 3.678 45.010 1.00 46.72 109 THR A O 1
ATOM 819 N N . GLY A 1 110 ? 20.102 1.687 45.763 1.00 41.56 110 GLY A N 1
ATOM 820 C CA . GLY A 1 110 ? 18.890 1.238 46.454 1.00 41.56 110 GLY A CA 1
ATOM 821 C C . GLY A 1 110 ? 18.822 -0.287 46.399 1.00 41.56 110 GLY A C 1
ATOM 822 O O . GLY A 1 110 ? 18.271 -0.828 45.452 1.00 41.56 110 GLY A O 1
ATOM 823 N N . ALA A 1 111 ? 19.590 -1.034 47.194 1.00 40.12 111 ALA A N 1
ATOM 824 C CA . ALA A 1 111 ? 19.515 -1.181 48.654 1.00 40.12 111 ALA A CA 1
ATOM 825 C C . ALA A 1 111 ? 18.147 -1.707 49.128 1.00 40.12 111 ALA A C 1
ATOM 827 O O . ALA A 1 111 ? 17.113 -1.070 48.957 1.00 40.12 111 ALA A O 1
ATOM 828 N N . ALA A 1 112 ? 18.206 -2.909 49.698 1.00 45.44 112 ALA A N 1
ATOM 829 C CA . ALA A 1 112 ? 17.122 -3.728 50.212 1.00 45.44 112 ALA A CA 1
ATOM 830 C C . ALA A 1 112 ? 16.384 -3.115 51.414 1.00 45.44 112 ALA A C 1
ATOM 832 O O . ALA A 1 112 ? 16.992 -2.426 52.227 1.00 45.44 112 ALA A O 1
ATOM 833 N N . ALA A 1 113 ? 15.116 -3.497 51.593 1.00 42.19 113 ALA A N 1
ATOM 834 C CA . ALA A 1 113 ? 14.509 -3.648 52.914 1.00 42.19 113 ALA A CA 1
ATOM 835 C C . ALA A 1 113 ? 13.319 -4.616 52.847 1.00 42.19 113 ALA A C 1
ATOM 837 O O . ALA A 1 113 ? 12.356 -4.416 52.110 1.00 42.19 113 ALA A O 1
ATOM 838 N N . ALA A 1 114 ? 13.440 -5.680 53.634 1.00 43.84 114 ALA A N 1
ATOM 839 C CA . ALA A 1 114 ? 12.393 -6.607 54.014 1.00 43.84 114 ALA A CA 1
ATOM 840 C C . ALA A 1 114 ? 11.506 -6.005 55.114 1.00 43.84 114 ALA A C 1
ATOM 842 O O . ALA A 1 114 ? 12.006 -5.241 55.935 1.00 43.84 114 ALA A O 1
ATOM 843 N N . ALA A 1 115 ? 10.236 -6.412 55.143 1.00 40.22 115 ALA A N 1
ATOM 844 C CA . ALA A 1 115 ? 9.290 -6.466 56.272 1.00 40.22 115 ALA A CA 1
ATOM 845 C C . ALA A 1 115 ? 7.879 -6.426 55.658 1.00 40.22 115 ALA A C 1
ATOM 847 O O . ALA A 1 115 ? 7.664 -5.729 54.677 1.00 40.22 115 ALA A O 1
ATOM 848 N N . ALA A 1 116 ? 6.826 -7.068 56.135 1.00 39.81 116 ALA A N 1
ATOM 849 C CA . ALA A 1 116 ? 6.559 -8.051 57.168 1.00 39.81 116 ALA A CA 1
ATOM 850 C C . ALA A 1 116 ? 5.043 -8.336 57.030 1.00 39.81 116 ALA A C 1
ATOM 852 O O . ALA A 1 116 ? 4.294 -7.543 56.459 1.00 39.81 116 ALA A O 1
ATOM 853 N N . ALA A 1 117 ? 4.607 -9.489 57.515 1.00 40.31 117 ALA A N 1
ATOM 854 C CA . ALA A 1 117 ? 3.250 -10.019 57.410 1.00 40.31 117 ALA A CA 1
ATOM 855 C C . ALA A 1 117 ? 2.136 -9.185 58.090 1.00 40.31 117 ALA A C 1
ATOM 857 O O . ALA A 1 117 ? 2.395 -8.535 59.098 1.00 40.31 117 ALA A O 1
ATOM 858 N N . ALA A 1 118 ? 0.881 -9.345 57.629 1.00 44.84 118 ALA A N 1
ATOM 859 C CA . ALA A 1 118 ? -0.281 -9.700 58.474 1.00 44.84 118 ALA A CA 1
ATOM 860 C C . ALA A 1 118 ? -1.554 -10.068 57.651 1.00 44.84 118 ALA A C 1
ATOM 862 O O . ALA A 1 118 ? -1.682 -9.624 56.509 1.00 44.84 118 ALA A O 1
ATOM 863 N N . PRO A 1 119 ? -2.491 -10.883 58.202 1.00 57.06 119 PRO A N 1
ATOM 864 C CA . PRO A 1 119 ? -3.579 -11.547 57.471 1.00 57.06 119 PRO A CA 1
ATOM 865 C C . PRO A 1 119 ? -5.000 -10.964 57.687 1.00 57.06 119 PRO A C 1
ATOM 867 O O . PRO A 1 119 ? -5.258 -10.236 58.634 1.00 57.06 119 PRO A O 1
ATOM 870 N N . ARG A 1 120 ? -5.914 -11.396 56.796 1.00 58.28 120 ARG A N 1
ATOM 871 C CA . ARG A 1 120 ? -7.376 -11.649 56.913 1.00 58.28 120 ARG A CA 1
ATOM 872 C C . ARG A 1 120 ? -8.219 -10.833 57.916 1.00 58.28 120 ARG A C 1
ATOM 874 O O . ARG A 1 120 ? -8.093 -11.003 59.121 1.00 58.28 120 ARG A O 1
ATOM 881 N N . ALA A 1 121 ? -9.288 -10.217 57.402 1.00 42.09 121 ALA A N 1
ATOM 882 C CA . ALA A 1 121 ? -10.551 -10.071 58.130 1.00 42.09 121 ALA A CA 1
ATOM 883 C C . ALA A 1 121 ? -11.705 -10.640 57.287 1.00 42.09 121 ALA A C 1
ATOM 885 O O . ALA A 1 121 ? -12.111 -10.077 56.273 1.00 42.09 121 ALA A O 1
ATOM 886 N N . ILE A 1 122 ? -12.189 -11.806 57.714 1.00 52.72 122 ILE A N 1
ATOM 887 C CA . ILE A 1 122 ? -13.444 -12.426 57.289 1.00 52.72 122 ILE A CA 1
ATOM 888 C C . ILE A 1 122 ? -14.547 -11.762 58.121 1.00 52.72 122 ILE A C 1
ATOM 890 O O . ILE A 1 122 ? -14.559 -11.909 59.340 1.00 52.72 122 ILE A O 1
ATOM 894 N N . GLY A 1 123 ? -15.458 -11.030 57.480 1.00 43.38 123 GLY A N 1
ATOM 895 C CA . GLY A 1 123 ? -16.674 -10.515 58.112 1.00 43.38 123 GLY A CA 1
ATOM 896 C C . GLY A 1 123 ? -17.854 -11.442 57.830 1.00 43.38 123 GLY A C 1
ATOM 897 O O . GLY A 1 123 ? -18.334 -11.492 56.700 1.00 43.38 123 GLY A O 1
ATOM 898 N N . TYR A 1 124 ? -18.309 -12.176 58.847 1.00 42.88 124 TYR A N 1
ATOM 899 C CA . TYR A 1 124 ? -19.547 -12.956 58.815 1.00 42.88 124 TYR A CA 1
ATOM 900 C C . TYR A 1 124 ? -20.778 -12.084 59.121 1.00 42.88 124 TYR A C 1
ATOM 902 O O . TYR A 1 124 ? -20.746 -11.206 59.977 1.00 42.88 124 TYR A O 1
ATOM 910 N N . ALA A 1 125 ? -21.851 -12.401 58.391 1.00 46.84 125 ALA A N 1
ATOM 911 C CA . ALA A 1 125 ? -23.285 -12.233 58.630 1.00 46.84 125 ALA A CA 1
ATOM 912 C C . ALA A 1 125 ? -23.794 -11.320 59.767 1.00 46.84 125 ALA A C 1
ATOM 914 O O . ALA A 1 125 ? -23.613 -11.590 60.951 1.00 46.84 125 ALA A O 1
ATOM 915 N N . THR A 1 126 ? -24.695 -10.405 59.394 1.00 43.91 126 THR A N 1
ATOM 916 C CA . THR A 1 126 ? -25.893 -10.122 60.200 1.00 43.91 126 THR A CA 1
ATOM 917 C C . THR A 1 126 ? -27.141 -10.339 59.343 1.00 43.91 126 THR A C 1
ATOM 919 O O . THR A 1 126 ? -27.465 -9.565 58.446 1.00 43.91 126 THR A O 1
ATOM 922 N N . ALA A 1 127 ? -27.839 -11.447 59.597 1.00 46.47 127 ALA A N 1
ATOM 923 C CA . ALA A 1 127 ? -29.160 -11.716 59.050 1.00 46.47 127 ALA A CA 1
ATOM 924 C C . ALA A 1 127 ? -30.196 -10.898 59.836 1.00 46.47 127 ALA A C 1
ATOM 926 O O . ALA A 1 127 ? -30.475 -11.188 61.000 1.00 46.47 127 ALA A O 1
ATOM 927 N N . LYS A 1 128 ? -30.780 -9.873 59.205 1.00 44.06 128 LYS A N 1
ATOM 928 C CA . LYS A 1 128 ? -31.965 -9.188 59.732 1.00 44.06 128 LYS A CA 1
ATOM 929 C C . LYS A 1 128 ? -33.196 -10.059 59.475 1.00 44.06 128 LYS A C 1
ATOM 931 O O . LYS A 1 128 ? -33.650 -10.202 58.344 1.00 44.06 128 LYS A O 1
ATOM 936 N N . ARG A 1 129 ? -33.741 -10.639 60.546 1.00 50.72 129 ARG A N 1
ATOM 937 C CA . ARG A 1 129 ? -35.115 -11.152 60.590 1.00 50.72 129 ARG A CA 1
ATOM 938 C C . ARG A 1 129 ? -36.069 -9.961 60.584 1.00 50.72 129 ARG A C 1
ATOM 940 O O . ARG A 1 129 ? -36.065 -9.188 61.537 1.00 50.72 129 ARG A O 1
ATOM 947 N N . GLY A 1 130 ? -36.898 -9.851 59.551 1.00 55.44 130 GLY A N 1
ATOM 948 C CA . GLY A 1 130 ? -38.063 -8.974 59.598 1.00 55.44 130 GLY A CA 1
ATOM 949 C C . GLY A 1 130 ? -38.605 -8.548 58.244 1.00 55.44 130 GLY A C 1
ATOM 950 O O . GLY A 1 130 ? -38.684 -7.356 58.026 1.00 55.44 130 GLY A O 1
ATOM 951 N N . ASP A 1 131 ? -39.004 -9.466 57.356 1.00 50.00 131 ASP A N 1
ATOM 952 C CA . ASP A 1 131 ? -39.702 -9.086 56.110 1.00 50.00 131 ASP A CA 1
ATOM 953 C C . ASP A 1 131 ? -40.697 -10.172 55.633 1.00 50.00 131 ASP A C 1
ATOM 955 O O . ASP A 1 131 ? -40.781 -10.498 54.454 1.00 50.00 131 ASP A O 1
ATOM 959 N N . ALA A 1 132 ? -41.496 -10.759 56.533 1.00 52.06 132 ALA A N 1
ATOM 960 C CA . ALA A 1 132 ? -42.588 -11.655 56.114 1.00 52.06 132 ALA A CA 1
ATOM 961 C C . ALA A 1 132 ? -43.796 -10.887 55.525 1.00 52.06 132 ALA A C 1
ATOM 963 O O . ALA A 1 132 ? -44.572 -11.451 54.760 1.00 52.06 132 ALA A O 1
ATOM 964 N N . ALA A 1 133 ? -43.926 -9.587 55.820 1.00 52.56 133 ALA A N 1
ATOM 965 C CA . ALA A 1 133 ? -45.016 -8.744 55.317 1.00 52.56 133 ALA A CA 1
ATOM 966 C C . ALA A 1 133 ? -44.729 -8.105 53.939 1.00 52.56 133 ALA A C 1
ATOM 968 O O . ALA A 1 133 ? -45.663 -7.837 53.191 1.00 52.56 133 ALA A O 1
ATOM 969 N N . LYS A 1 134 ? -43.457 -7.927 53.546 1.00 54.03 134 LYS A N 1
ATOM 970 C CA . LYS A 1 134 ? -43.080 -7.352 52.233 1.00 54.03 134 LYS A CA 1
ATOM 971 C C . LYS A 1 134 ? -43.010 -8.376 51.093 1.00 54.03 134 LYS A C 1
ATOM 973 O O . LYS A 1 134 ? -42.965 -8.003 49.922 1.00 54.03 134 LYS A O 1
ATOM 978 N N . ALA A 1 135 ? -43.055 -9.669 51.416 1.00 55.09 135 ALA A N 1
ATOM 979 C CA . ALA A 1 135 ? -42.957 -10.752 50.439 1.00 55.09 135 ALA A CA 1
ATOM 980 C C . ALA A 1 135 ? -44.201 -10.893 49.534 1.00 55.09 135 ALA A C 1
ATOM 982 O O . ALA A 1 135 ? -44.105 -11.468 48.447 1.00 55.09 135 ALA A O 1
ATOM 983 N N . MET A 1 136 ? -45.366 -10.367 49.940 1.00 57.28 136 MET A N 1
ATOM 984 C CA . MET A 1 136 ? -46.572 -10.381 49.097 1.00 57.28 136 MET A CA 1
ATOM 985 C C . MET A 1 136 ? -46.682 -9.163 48.168 1.00 57.28 136 MET A C 1
ATOM 987 O O . MET A 1 136 ? -47.175 -9.310 47.052 1.00 57.28 136 MET A O 1
ATOM 991 N N . GLU A 1 137 ? -46.139 -8.003 48.547 1.00 58.69 137 GLU A N 1
ATOM 992 C CA . GLU A 1 137 ? -46.141 -6.800 47.698 1.00 58.69 137 GLU A CA 1
ATOM 993 C C . GLU A 1 137 ? -45.115 -6.901 46.551 1.00 58.69 137 GLU A C 1
ATOM 995 O O . GLU A 1 137 ? -45.409 -6.557 45.404 1.00 58.69 137 GLU A O 1
ATOM 1000 N N . GLN A 1 138 ? -43.951 -7.516 46.805 1.00 61.16 138 GLN A N 1
ATOM 1001 C CA . GLN A 1 138 ? -42.945 -7.778 45.768 1.00 61.16 138 GLN A CA 1
ATOM 1002 C C . GLN A 1 138 ? -43.446 -8.694 44.644 1.00 61.16 138 GLN A C 1
ATOM 1004 O O . GLN A 1 138 ? -43.017 -8.537 43.503 1.00 61.16 138 GLN A O 1
ATOM 1009 N N . LYS A 1 139 ? -44.371 -9.627 44.906 1.00 69.50 139 LYS A N 1
ATOM 1010 C CA . LYS A 1 139 ? -44.869 -10.541 43.861 1.00 69.50 139 LYS A CA 1
ATOM 1011 C C . LYS A 1 139 ? -45.658 -9.822 42.765 1.00 69.50 139 LYS A C 1
ATOM 1013 O O . LYS A 1 139 ? -45.541 -10.205 41.601 1.00 69.50 139 LYS A O 1
ATOM 1018 N N . ASN 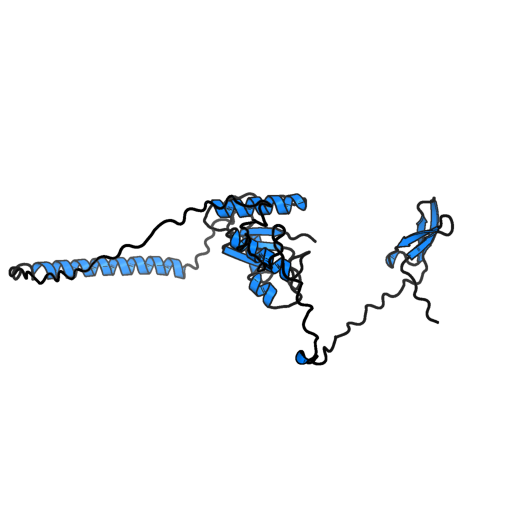A 1 140 ? -46.419 -8.783 43.108 1.00 71.94 140 ASN A N 1
ATOM 1019 C CA . ASN A 1 140 ? -47.159 -8.005 42.113 1.00 71.94 140 ASN A CA 1
ATOM 1020 C C . ASN A 1 140 ? -46.241 -7.033 41.362 1.00 71.94 140 ASN A C 1
ATOM 1022 O O . ASN A 1 140 ? -46.361 -6.911 40.144 1.00 71.94 140 ASN A O 1
ATOM 1026 N N . LEU A 1 141 ? -45.252 -6.446 42.045 1.00 74.88 141 LEU A N 1
ATOM 1027 C CA . LEU A 1 141 ? -44.249 -5.591 41.408 1.00 74.88 141 LEU A CA 1
ATOM 1028 C C . LEU A 1 141 ? -43.365 -6.375 40.419 1.00 74.88 141 LEU A C 1
ATOM 1030 O O . LEU A 1 141 ? -43.104 -5.913 39.311 1.00 74.88 141 LEU A O 1
ATOM 1034 N N . ILE A 1 142 ? -42.959 -7.598 40.783 1.00 75.50 142 ILE A N 1
ATOM 1035 C CA . ILE A 1 142 ? -42.159 -8.480 39.921 1.00 75.50 142 ILE A CA 1
ATOM 1036 C C . ILE A 1 142 ? -42.953 -8.893 38.678 1.00 75.50 142 ILE A C 1
ATOM 1038 O O . ILE A 1 142 ? -42.393 -8.863 37.583 1.00 75.50 142 ILE A O 1
ATOM 1042 N N . LYS A 1 143 ? -44.250 -9.219 38.814 1.00 75.75 143 LYS A N 1
ATOM 1043 C CA . LYS A 1 143 ? -45.125 -9.536 37.668 1.00 75.75 143 LYS A CA 1
ATOM 1044 C C . LYS A 1 143 ? -45.299 -8.350 36.717 1.00 75.75 143 LYS A C 1
ATOM 1046 O O . LYS A 1 143 ? -45.280 -8.535 35.503 1.00 75.75 143 LYS A O 1
ATOM 1051 N N . GLN A 1 144 ? -45.435 -7.135 37.249 1.00 78.88 144 GLN A N 1
ATOM 1052 C CA . GLN A 1 144 ? -45.566 -5.938 36.418 1.00 78.88 144 GLN A CA 1
ATOM 1053 C C . GLN A 1 144 ? -44.239 -5.602 35.714 1.00 78.88 144 GLN A C 1
ATOM 1055 O O . GLN A 1 144 ? -44.233 -5.316 34.519 1.00 78.88 144 GLN A O 1
ATOM 1060 N N . ALA A 1 145 ? -43.102 -5.750 36.403 1.00 81.75 145 ALA A N 1
ATOM 1061 C CA . ALA A 1 145 ? -41.776 -5.565 35.816 1.00 81.75 145 ALA A CA 1
ATOM 1062 C C . ALA A 1 145 ? -41.458 -6.590 34.710 1.00 81.75 145 ALA A C 1
ATOM 1064 O O . ALA A 1 145 ? -40.872 -6.224 33.692 1.00 81.75 145 ALA A O 1
ATOM 1065 N N . THR A 1 146 ? -41.882 -7.855 34.851 1.00 83.81 146 THR A N 1
ATOM 1066 C CA . THR A 1 146 ? -41.653 -8.874 33.805 1.00 83.81 146 THR A CA 1
ATOM 1067 C C . THR A 1 146 ? -42.425 -8.575 32.521 1.00 83.81 146 THR A C 1
ATOM 1069 O O . THR A 1 146 ? -41.885 -8.780 31.435 1.00 83.81 146 THR A O 1
ATOM 1072 N N . LEU A 1 147 ? -43.642 -8.029 32.621 1.00 84.50 147 LEU A N 1
ATOM 1073 C CA . LEU A 1 147 ? -44.416 -7.591 31.453 1.00 84.50 147 LEU A CA 1
ATOM 1074 C C . LEU A 1 147 ? -43.744 -6.425 30.714 1.00 84.50 147 LEU A C 1
ATOM 1076 O O . LEU A 1 147 ? -43.649 -6.456 29.488 1.00 84.50 147 LEU A O 1
ATOM 1080 N N . PHE A 1 148 ? -43.222 -5.434 31.443 1.00 85.06 148 PHE A N 1
ATOM 1081 C CA . PHE A 1 148 ? -42.513 -4.304 30.832 1.00 85.06 148 PHE A CA 1
ATOM 1082 C C . PHE A 1 148 ? -41.202 -4.723 30.157 1.00 85.06 148 PHE A C 1
ATOM 1084 O O . PHE A 1 148 ? -40.934 -4.304 29.032 1.00 85.06 148 PHE A O 1
ATOM 1091 N N . VAL A 1 149 ? -40.407 -5.587 30.794 1.00 88.00 149 VAL A N 1
ATOM 1092 C CA . VAL A 1 149 ? -39.172 -6.111 30.186 1.00 88.00 149 VAL A CA 1
ATOM 1093 C C . VAL A 1 149 ? -39.491 -6.949 28.945 1.00 88.00 149 VAL A C 1
ATOM 1095 O O . VAL A 1 149 ? -38.847 -6.772 27.914 1.00 88.00 149 VAL A O 1
ATOM 1098 N N . GLY A 1 150 ? -40.524 -7.797 29.001 1.00 89.94 150 GLY A N 1
ATOM 1099 C CA . GLY A 1 150 ? -40.990 -8.562 27.843 1.00 89.94 150 GLY A CA 1
ATOM 1100 C C . GLY A 1 150 ? -41.398 -7.666 26.671 1.00 89.94 150 GLY A C 1
ATOM 1101 O O . GLY A 1 150 ? -40.978 -7.913 25.542 1.00 89.94 150 GLY A O 1
ATOM 1102 N N . ALA A 1 151 ? -42.136 -6.584 26.933 1.00 88.62 151 ALA A N 1
ATOM 1103 C CA . ALA A 1 151 ? -42.534 -5.622 25.906 1.00 88.62 151 ALA A CA 1
ATOM 1104 C C . ALA A 1 151 ? -41.330 -4.891 25.283 1.00 88.62 151 ALA A C 1
ATOM 1106 O O . ALA A 1 151 ? -41.272 -4.748 24.063 1.00 88.62 151 ALA A O 1
ATOM 1107 N N . ILE A 1 152 ? -40.337 -4.486 26.083 1.00 89.00 152 ILE A N 1
ATOM 1108 C CA . ILE A 1 152 ? -39.111 -3.843 25.577 1.00 89.00 152 ILE A CA 1
ATOM 1109 C C . ILE A 1 152 ? -38.301 -4.810 24.709 1.00 89.00 152 ILE A C 1
ATOM 1111 O O . ILE A 1 152 ? -37.815 -4.412 23.653 1.00 89.00 152 ILE A O 1
ATOM 1115 N N . VAL A 1 153 ? -38.179 -6.079 25.107 1.00 90.69 153 VAL A N 1
ATOM 1116 C CA . VAL A 1 153 ? -37.476 -7.095 24.308 1.00 90.69 153 VAL A CA 1
ATOM 1117 C C . VAL A 1 153 ? -38.212 -7.370 22.997 1.00 90.69 153 VAL A C 1
ATOM 1119 O O . VAL A 1 153 ? -37.567 -7.512 21.963 1.00 90.69 153 VAL A O 1
ATOM 1122 N N . LEU A 1 154 ? -39.545 -7.389 23.001 1.00 91.06 154 LEU A N 1
ATOM 1123 C CA . LEU A 1 154 ? -40.345 -7.633 21.798 1.00 91.06 154 LEU A CA 1
ATOM 1124 C C . LEU A 1 154 ? -40.276 -6.442 20.826 1.00 91.06 154 LEU A C 1
ATOM 1126 O O . LEU A 1 154 ? -40.043 -6.636 19.635 1.00 91.06 154 LEU A O 1
ATOM 1130 N N . VAL A 1 155 ? -40.380 -5.207 21.328 1.00 87.25 155 VAL A N 1
ATOM 1131 C CA . VAL A 1 155 ? -40.252 -3.986 20.511 1.00 87.25 155 VAL A CA 1
ATOM 1132 C C . VAL A 1 155 ? -38.811 -3.790 20.032 1.00 87.25 155 VAL A C 1
ATOM 1134 O O . VAL A 1 155 ? -38.587 -3.535 18.851 1.00 87.25 155 VAL A O 1
ATOM 1137 N N . GLY A 1 156 ? -37.820 -3.972 20.907 1.00 84.88 156 GLY A N 1
ATOM 1138 C CA . GLY A 1 156 ? -36.401 -3.921 20.549 1.00 84.88 156 GLY A CA 1
ATOM 1139 C C . GLY A 1 156 ? -36.021 -5.007 19.543 1.00 84.88 156 GLY A C 1
ATOM 1140 O O . GLY A 1 156 ? -35.332 -4.725 18.564 1.00 84.88 156 GLY A O 1
ATOM 1141 N N . GLY A 1 157 ? -36.547 -6.220 19.722 1.00 85.25 157 GLY A N 1
ATOM 1142 C CA . GLY A 1 157 ? -36.412 -7.332 18.787 1.00 85.25 157 GLY A CA 1
ATOM 1143 C C . GLY A 1 157 ? -37.060 -7.041 17.436 1.00 85.25 157 GLY A C 1
ATOM 1144 O O . GLY A 1 157 ? -36.445 -7.315 16.413 1.00 85.25 157 GLY A O 1
ATOM 1145 N N . ALA A 1 158 ? -38.240 -6.415 17.401 1.00 84.69 158 ALA A N 1
ATOM 1146 C CA . ALA A 1 158 ? -38.908 -6.028 16.158 1.00 84.69 158 ALA A CA 1
ATOM 1147 C C . ALA A 1 158 ? -38.171 -4.901 15.414 1.00 84.69 158 ALA A C 1
ATOM 1149 O O . ALA A 1 158 ? -38.038 -4.968 14.195 1.00 84.69 158 ALA A O 1
ATOM 1150 N N . ILE A 1 159 ? -37.639 -3.897 16.122 1.00 76.94 159 ILE A N 1
ATOM 1151 C CA . ILE A 1 159 ? -36.825 -2.824 15.522 1.00 76.94 159 ILE A CA 1
ATOM 1152 C C . ILE A 1 159 ? -35.510 -3.394 14.978 1.00 76.94 159 ILE A C 1
ATOM 1154 O O . ILE A 1 159 ? -35.108 -3.070 13.859 1.00 76.94 159 ILE A O 1
ATOM 1158 N N . PHE A 1 160 ? -34.854 -4.275 15.735 1.00 77.25 160 PHE A N 1
ATOM 1159 C CA . PHE A 1 160 ? -33.621 -4.925 15.302 1.00 77.25 160 PHE A CA 1
ATOM 1160 C C . PHE A 1 160 ? -33.869 -5.875 14.122 1.00 77.25 160 PHE A C 1
ATOM 1162 O O . PHE A 1 160 ? -33.144 -5.819 13.132 1.00 77.25 160 PHE A O 1
ATOM 1169 N N . ALA A 1 161 ? -34.939 -6.675 14.166 1.00 76.94 161 ALA A N 1
ATOM 1170 C CA . ALA A 1 161 ? -35.339 -7.560 13.078 1.00 76.94 161 ALA A CA 1
ATOM 1171 C C . ALA A 1 161 ? -35.743 -6.777 11.826 1.00 76.94 161 ALA A C 1
ATOM 1173 O O . ALA A 1 161 ? -35.317 -7.146 10.739 1.00 76.94 161 ALA A O 1
ATOM 1174 N N . MET A 1 162 ? -36.471 -5.661 11.943 1.00 76.00 162 MET A N 1
ATOM 1175 C CA . MET A 1 162 ? -36.758 -4.795 10.794 1.00 76.00 162 MET A CA 1
ATOM 1176 C C . MET A 1 162 ? -35.489 -4.155 10.232 1.00 76.00 162 MET A C 1
ATOM 1178 O O . MET A 1 162 ? -35.351 -4.061 9.016 1.00 76.00 162 MET A O 1
ATOM 1182 N N . ARG A 1 163 ? -34.515 -3.773 11.067 1.00 70.00 163 ARG A N 1
ATOM 1183 C CA . ARG A 1 163 ? -33.226 -3.245 10.588 1.00 70.00 163 ARG A CA 1
ATOM 1184 C C . ARG A 1 163 ? -32.345 -4.318 9.934 1.00 70.00 163 ARG A C 1
ATOM 1186 O O . ARG A 1 163 ? -31.583 -3.990 9.031 1.00 70.00 163 ARG A O 1
ATOM 1193 N N . PHE A 1 164 ? -32.483 -5.579 10.339 1.00 72.25 164 PHE A N 1
ATOM 1194 C CA . PHE A 1 164 ? -31.759 -6.713 9.761 1.00 72.25 164 PHE A CA 1
ATOM 1195 C C . PHE A 1 164 ? -32.444 -7.279 8.497 1.00 72.25 164 PHE A C 1
ATOM 1197 O O . PHE A 1 164 ? -31.762 -7.638 7.542 1.00 72.25 164 PHE A O 1
ATOM 1204 N N . LEU A 1 165 ? -33.783 -7.296 8.441 1.00 71.69 165 LEU A N 1
ATOM 1205 C CA . LEU A 1 165 ? -34.579 -7.782 7.300 1.00 71.69 165 LEU A CA 1
ATOM 1206 C C . LEU A 1 165 ? -34.762 -6.738 6.193 1.00 71.69 165 LEU A C 1
ATOM 1208 O O . LEU A 1 165 ? -34.930 -7.111 5.036 1.00 71.69 165 LEU A O 1
ATOM 1212 N N . SER A 1 166 ? -34.685 -5.441 6.505 1.00 53.88 166 SER A N 1
ATOM 1213 C CA . SER A 1 166 ? -34.766 -4.371 5.493 1.00 53.88 166 SER A CA 1
ATOM 1214 C C . SER A 1 166 ? -33.529 -4.261 4.598 1.00 53.88 166 SER A C 1
ATOM 1216 O O . SER A 1 166 ? -33.466 -3.341 3.786 1.00 53.88 166 SER A O 1
ATOM 1218 N N . GLY A 1 167 ? -32.564 -5.188 4.706 1.00 48.31 167 GLY A N 1
ATOM 1219 C CA . GLY A 1 167 ? -31.421 -5.265 3.798 1.00 48.31 167 GLY A CA 1
ATOM 1220 C C . GLY A 1 167 ? -30.750 -3.908 3.669 1.00 48.31 167 GLY A C 1
ATOM 1221 O O . GLY A 1 167 ? -30.657 -3.389 2.559 1.00 48.31 167 GLY A O 1
ATOM 1222 N N . GLY A 1 168 ? -30.410 -3.313 4.820 1.00 46.22 168 GLY A N 1
ATOM 1223 C CA . GLY A 1 168 ? -29.969 -1.933 4.963 1.00 46.22 168 GLY A CA 1
ATOM 1224 C C . GLY A 1 168 ? -28.851 -1.576 3.995 1.00 46.22 168 GLY A C 1
ATOM 1225 O O . GLY A 1 168 ? -27.676 -1.602 4.348 1.00 46.22 168 GLY A O 1
ATOM 1226 N N . LYS A 1 169 ? -29.236 -1.163 2.787 1.00 50.91 169 LYS A N 1
ATOM 1227 C CA . LYS A 1 169 ? -28.475 -0.248 1.960 1.00 50.91 169 LYS A CA 1
ATOM 1228 C C . LYS A 1 169 ? -28.403 1.019 2.792 1.00 50.91 169 LYS A C 1
ATOM 1230 O O . LYS A 1 169 ? -29.318 1.840 2.769 1.00 50.91 169 LYS A O 1
ATOM 1235 N N . SER A 1 170 ? -27.353 1.151 3.592 1.00 49.72 170 SER A N 1
ATOM 1236 C CA . SER A 1 170 ? -26.908 2.443 4.085 1.00 49.72 170 SER A CA 1
ATOM 1237 C C . SER A 1 170 ? -26.491 3.252 2.860 1.00 49.72 170 SER A C 1
ATOM 1239 O O . SER A 1 170 ? -25.311 3.369 2.552 1.00 49.72 170 SER A O 1
ATOM 1241 N N . ALA A 1 171 ? -27.481 3.758 2.127 1.00 56.94 171 ALA A N 1
ATOM 1242 C CA . ALA A 1 171 ? -27.328 4.780 1.112 1.00 56.94 171 ALA A CA 1
ATOM 1243 C C . ALA A 1 171 ? -27.114 6.116 1.832 1.00 56.94 171 ALA A C 1
ATOM 1245 O O . ALA A 1 171 ? -27.869 7.068 1.666 1.00 56.94 171 ALA A O 1
ATOM 1246 N N . THR A 1 172 ? -26.105 6.177 2.700 1.00 62.12 172 THR A N 1
ATOM 1247 C CA . THR A 1 172 ? -25.365 7.425 2.826 1.00 62.12 172 THR A CA 1
ATOM 1248 C C . THR A 1 172 ? -24.814 7.683 1.429 1.00 62.12 172 THR A C 1
ATOM 1250 O O . THR A 1 172 ? -24.148 6.785 0.908 1.00 62.12 172 THR A O 1
ATOM 1253 N N . PRO A 1 173 ? -25.156 8.814 0.786 1.00 76.50 173 PRO A N 1
ATOM 1254 C CA . PRO A 1 173 ? -24.566 9.182 -0.494 1.00 76.50 173 PRO A CA 1
ATOM 1255 C C . PRO A 1 173 ? -23.056 8.984 -0.395 1.00 76.50 173 PRO A C 1
ATOM 1257 O O . PRO A 1 173 ? -22.471 9.448 0.588 1.00 76.50 173 PRO A O 1
ATOM 1260 N N . GLY A 1 174 ? -22.458 8.240 -1.331 1.00 80.00 174 GLY A N 1
ATOM 1261 C CA . GLY A 1 174 ? -21.020 8.010 -1.336 1.00 80.00 174 GLY A CA 1
ATOM 1262 C C . GLY A 1 174 ? -20.313 9.356 -1.251 1.00 80.00 174 GLY A C 1
ATOM 1263 O O . GLY A 1 174 ? -20.517 10.233 -2.090 1.00 80.00 174 GLY A O 1
ATOM 1264 N N . LEU A 1 175 ? -19.550 9.565 -0.182 1.00 91.88 175 LEU A N 1
ATOM 1265 C CA . LEU A 1 175 ? -18.739 10.763 -0.041 1.00 91.88 175 LEU A CA 1
ATOM 1266 C C . LEU A 1 175 ? -17.426 10.496 -0.782 1.00 91.88 175 LEU A C 1
ATOM 1268 O O . LEU A 1 175 ? -16.869 9.403 -0.707 1.00 91.88 175 LEU A O 1
ATOM 1272 N N . GLY A 1 176 ? -16.930 11.484 -1.525 1.00 92.06 176 GLY A N 1
ATOM 1273 C CA . GLY A 1 176 ? -15.664 11.361 -2.251 1.00 92.06 176 GLY A CA 1
ATOM 1274 C C . GLY A 1 176 ? -15.689 10.265 -3.323 1.00 92.06 176 GLY A C 1
ATOM 1275 O O . GLY A 1 176 ? -16.477 10.336 -4.260 1.00 92.06 176 GLY A O 1
ATOM 1276 N N . GLU A 1 177 ? -14.798 9.279 -3.198 1.00 94.50 177 GLU A N 1
ATOM 1277 C CA . GLU A 1 177 ? -14.607 8.193 -4.175 1.00 94.50 177 GLU A CA 1
ATOM 1278 C C . GLU A 1 177 ? -15.182 6.843 -3.709 1.00 94.50 177 GLU A C 1
ATOM 1280 O O . GLU A 1 177 ? -14.877 5.804 -4.296 1.00 94.50 177 GLU A O 1
ATOM 1285 N N . ASP A 1 178 ? -16.016 6.832 -2.663 1.00 95.25 178 ASP A N 1
ATOM 1286 C CA . ASP A 1 178 ? -16.543 5.596 -2.071 1.00 95.25 178 ASP A CA 1
ATOM 1287 C C . ASP A 1 178 ? -17.283 4.713 -3.082 1.00 95.25 178 ASP A C 1
ATOM 1289 O O . ASP A 1 178 ? -17.032 3.510 -3.142 1.00 95.25 178 ASP A O 1
ATOM 1293 N N . ASP A 1 179 ? -18.157 5.300 -3.903 1.00 94.44 179 ASP A N 1
ATOM 1294 C CA . ASP A 1 179 ? -18.934 4.551 -4.898 1.00 94.44 179 ASP A CA 1
ATOM 1295 C C . ASP A 1 179 ? -18.022 3.908 -5.953 1.00 94.44 179 ASP A C 1
ATOM 1297 O O . ASP A 1 179 ? -18.228 2.755 -6.337 1.00 94.44 179 ASP A O 1
ATOM 1301 N N . THR A 1 180 ? -16.963 4.616 -6.360 1.00 95.25 180 THR A N 1
ATOM 1302 C CA . THR A 1 180 ? -15.941 4.101 -7.279 1.00 95.25 180 THR A CA 1
ATOM 1303 C C . THR A 1 180 ? -15.188 2.933 -6.652 1.00 95.25 180 THR A C 1
ATOM 1305 O O . THR A 1 180 ? -15.038 1.892 -7.286 1.00 95.25 180 THR A O 1
ATOM 1308 N N . VAL A 1 181 ? -14.752 3.061 -5.395 1.00 96.19 181 VAL A N 1
ATOM 1309 C CA . VAL A 1 181 ? -14.058 1.980 -4.679 1.00 96.19 181 VAL A CA 1
ATOM 1310 C C . VAL A 1 181 ? -14.964 0.761 -4.523 1.00 96.19 181 VAL A C 1
ATOM 1312 O O . VAL A 1 181 ? -14.521 -0.362 -4.747 1.00 96.19 181 VAL A O 1
ATOM 1315 N N . ILE A 1 182 ? -16.235 0.954 -4.164 1.00 95.50 182 ILE A N 1
ATOM 1316 C CA . ILE A 1 182 ? -17.202 -0.141 -4.013 1.00 95.50 182 ILE A CA 1
ATOM 1317 C C . ILE A 1 182 ? -17.430 -0.849 -5.353 1.00 95.50 182 ILE A C 1
ATOM 1319 O O . ILE A 1 182 ? -17.463 -2.083 -5.384 1.00 95.50 182 ILE A O 1
ATOM 1323 N N . ALA A 1 183 ? -17.545 -0.093 -6.449 1.00 95.31 183 ALA A N 1
ATOM 1324 C CA . ALA A 1 183 ? -17.623 -0.655 -7.792 1.00 95.31 183 ALA A CA 1
ATOM 1325 C C . ALA A 1 183 ? -16.361 -1.465 -8.126 1.00 95.31 183 ALA A C 1
ATOM 1327 O O . ALA A 1 183 ? -16.480 -2.629 -8.486 1.00 95.31 183 ALA A O 1
ATOM 1328 N N . MET A 1 184 ? -15.159 -0.931 -7.880 1.00 95.94 184 MET A N 1
ATOM 1329 C CA . MET A 1 184 ? -13.898 -1.658 -8.100 1.00 95.94 184 MET A CA 1
ATOM 1330 C C . MET A 1 184 ? -13.791 -2.932 -7.253 1.00 95.94 184 MET A C 1
ATOM 1332 O O . MET A 1 184 ? -13.352 -3.968 -7.743 1.00 95.94 184 MET A O 1
ATOM 1336 N N . ILE A 1 185 ? -14.224 -2.903 -5.988 1.00 96.31 185 ILE A N 1
ATOM 1337 C CA . ILE A 1 185 ? -14.229 -4.098 -5.128 1.00 96.31 185 ILE A CA 1
ATOM 1338 C C . ILE A 1 185 ? -15.099 -5.194 -5.744 1.00 96.31 185 ILE A C 1
ATOM 1340 O O . ILE A 1 185 ? -14.713 -6.364 -5.719 1.00 96.31 185 ILE A O 1
ATOM 1344 N N . LYS A 1 186 ? -16.259 -4.821 -6.286 1.00 95.56 186 LYS A N 1
ATOM 1345 C CA . LYS A 1 186 ? -17.212 -5.759 -6.876 1.00 95.56 186 LYS A CA 1
ATOM 1346 C C . LYS A 1 186 ? -16.769 -6.253 -8.254 1.00 95.56 186 LYS A C 1
ATOM 1348 O O . LYS A 1 186 ? -16.847 -7.450 -8.511 1.00 95.56 186 LYS A O 1
ATOM 1353 N N . ASP A 1 187 ? -16.325 -5.346 -9.113 1.00 95.12 187 ASP A N 1
ATOM 1354 C CA . ASP A 1 187 ? -16.096 -5.616 -10.530 1.00 95.12 187 ASP A CA 1
ATOM 1355 C C . ASP A 1 187 ? -14.688 -6.185 -10.784 1.00 95.12 187 ASP A C 1
ATOM 1357 O O . ASP A 1 187 ? -14.508 -7.002 -11.684 1.00 95.12 187 ASP A O 1
ATOM 1361 N N . GLU A 1 188 ? -13.699 -5.828 -9.954 1.00 94.81 188 GLU A N 1
ATOM 1362 C CA . GLU A 1 188 ? -12.305 -6.289 -10.077 1.00 94.81 188 GLU A CA 1
ATOM 1363 C C . GLU A 1 188 ? -11.909 -7.343 -9.029 1.00 94.81 188 GLU A C 1
ATOM 1365 O O . GLU A 1 188 ? -10.726 -7.648 -8.874 1.00 94.81 188 GLU A O 1
ATOM 1370 N N . ASN A 1 189 ? -12.879 -7.914 -8.303 1.00 93.56 189 ASN A N 1
ATOM 1371 C CA . ASN A 1 189 ? -12.642 -8.867 -7.212 1.00 93.56 189 ASN A CA 1
ATOM 1372 C C . ASN A 1 189 ? -11.633 -8.341 -6.173 1.00 93.56 189 ASN A C 1
ATOM 1374 O O . ASN A 1 189 ? -10.658 -9.018 -5.827 1.00 93.56 189 ASN A O 1
ATOM 1378 N N . GLY A 1 190 ? -11.868 -7.129 -5.662 1.00 96.44 190 GLY A N 1
ATOM 1379 C CA . GLY A 1 190 ? -11.009 -6.509 -4.655 1.00 96.44 190 GLY A CA 1
ATOM 1380 C C . GLY A 1 190 ? -10.819 -7.418 -3.437 1.00 96.44 190 GLY A C 1
ATOM 1381 O O . GLY A 1 190 ? -11.780 -7.810 -2.770 1.00 96.44 190 GLY A O 1
ATOM 1382 N N . THR A 1 191 ? -9.567 -7.747 -3.125 1.00 97.81 191 THR A N 1
ATOM 1383 C CA . THR A 1 191 ? -9.200 -8.653 -2.024 1.00 97.81 191 THR A CA 1
ATOM 1384 C C . THR A 1 191 ? -8.303 -7.947 -1.022 1.00 97.81 191 THR A C 1
ATOM 1386 O O . THR A 1 191 ? -7.641 -6.963 -1.338 1.00 97.81 191 THR A O 1
ATOM 1389 N N . GLU A 1 192 ? -8.302 -8.417 0.227 1.00 98.31 192 GLU A N 1
ATOM 1390 C CA . GLU A 1 192 ? -7.404 -7.857 1.240 1.00 98.31 192 GLU A CA 1
ATOM 1391 C C . GLU A 1 192 ? -5.948 -8.012 0.772 1.00 98.31 192 GLU A C 1
ATOM 1393 O O . GLU A 1 192 ? -5.565 -9.078 0.299 1.00 98.31 192 GLU A O 1
ATOM 1398 N N . ALA A 1 193 ? -5.164 -6.936 0.841 1.00 98.12 193 ALA A N 1
ATOM 1399 C CA . ALA A 1 193 ? -3.889 -6.839 0.140 1.00 98.12 193 ALA A CA 1
ATOM 1400 C C . ALA A 1 193 ? -2.851 -7.871 0.604 1.00 98.12 193 ALA A C 1
ATOM 1402 O O . ALA A 1 193 ? -2.097 -8.370 -0.229 1.00 98.12 193 ALA A O 1
ATOM 1403 N N . LYS A 1 194 ? -2.813 -8.241 1.893 1.00 98.25 194 LYS A N 1
ATOM 1404 C CA . LYS A 1 194 ? -1.915 -9.308 2.366 1.00 98.25 194 LYS A CA 1
ATOM 1405 C C . LYS A 1 194 ? -2.336 -10.661 1.815 1.00 98.25 194 LYS A C 1
ATOM 1407 O O . LYS A 1 194 ? -1.481 -11.395 1.324 1.00 98.25 194 LYS A O 1
ATOM 1412 N N . LYS A 1 195 ? -3.637 -10.967 1.842 1.00 98.19 195 LYS A N 1
ATOM 1413 C CA . LYS A 1 195 ? -4.172 -12.181 1.212 1.00 98.19 195 LYS A CA 1
ATOM 1414 C C . LYS A 1 195 ? -3.844 -12.196 -0.282 1.00 98.19 195 LYS A C 1
ATOM 1416 O O . LYS A 1 195 ? -3.259 -13.161 -0.764 1.00 98.19 195 LYS A O 1
ATOM 1421 N N . TRP A 1 196 ? -4.123 -11.096 -0.979 1.00 98.06 196 TRP A N 1
ATOM 1422 C CA . TRP A 1 196 ? -3.848 -10.945 -2.404 1.00 98.06 196 TRP A CA 1
ATOM 1423 C C . TRP A 1 196 ? -2.373 -11.215 -2.723 1.00 98.06 196 TRP A C 1
ATOM 1425 O O . TRP A 1 196 ? -2.103 -12.026 -3.602 1.00 98.06 196 TRP A O 1
ATOM 1435 N N . LEU A 1 197 ? -1.428 -10.626 -1.980 1.00 97.94 197 LEU A N 1
ATOM 1436 C CA . LEU A 1 197 ? 0.014 -10.875 -2.140 1.00 97.94 197 LEU A CA 1
ATOM 1437 C C . LEU A 1 197 ? 0.416 -12.323 -1.808 1.00 97.94 197 LEU A C 1
ATOM 1439 O O . LEU A 1 197 ? 1.345 -12.855 -2.414 1.00 97.94 197 LEU A O 1
ATOM 1443 N N . SER A 1 198 ? -0.264 -12.971 -0.857 1.00 97.75 198 SER A N 1
ATOM 1444 C CA . SER A 1 198 ? 0.037 -14.352 -0.459 1.00 97.75 198 SER A CA 1
ATOM 1445 C C . SER A 1 198 ? -0.459 -15.405 -1.449 1.00 97.75 198 SER A C 1
ATOM 1447 O O . SER A 1 198 ? 0.186 -16.441 -1.592 1.00 97.75 198 SER A O 1
ATOM 1449 N N . ASP A 1 199 ? -1.555 -15.128 -2.157 1.00 97.81 199 ASP A N 1
ATOM 1450 C CA . ASP A 1 199 ? -2.196 -16.084 -3.065 1.00 97.81 199 ASP A CA 1
ATOM 1451 C C . ASP A 1 199 ? -1.330 -16.413 -4.299 1.00 97.81 199 ASP A C 1
ATOM 1453 O O . ASP A 1 199 ? -1.525 -17.458 -4.916 1.00 97.81 199 ASP A O 1
ATOM 1457 N N . HIS A 1 200 ? -0.400 -15.533 -4.704 1.00 97.44 200 HIS A N 1
ATOM 1458 C CA . HIS A 1 200 ? 0.459 -15.774 -5.869 1.00 97.44 200 HIS A CA 1
ATOM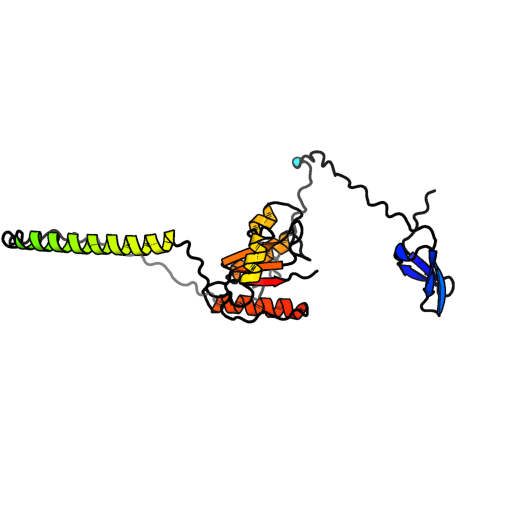 1459 C C . HIS A 1 200 ? 1.836 -15.092 -5.738 1.00 97.44 200 HIS A C 1
ATOM 1461 O O . HIS A 1 200 ? 1.897 -13.889 -5.482 1.00 97.44 200 HIS A O 1
ATOM 1467 N N . PRO A 1 201 ? 2.962 -15.792 -5.990 1.00 96.00 201 PRO A N 1
ATOM 1468 C CA . PRO A 1 201 ? 4.305 -15.243 -5.777 1.00 96.00 201 PRO A CA 1
ATOM 1469 C C . PRO A 1 201 ? 4.666 -14.077 -6.704 1.00 96.00 201 PRO A C 1
ATOM 1471 O O . PRO A 1 201 ? 5.423 -13.198 -6.302 1.00 96.00 201 PRO A O 1
ATOM 1474 N N . GLY A 1 202 ? 4.098 -14.043 -7.912 1.00 95.88 202 GLY A N 1
ATOM 1475 C CA . GLY A 1 202 ? 4.280 -12.952 -8.876 1.00 95.88 202 GLY A CA 1
ATOM 1476 C C . GLY A 1 202 ? 3.425 -11.704 -8.624 1.00 95.88 202 GLY A C 1
ATOM 1477 O O . GLY A 1 202 ? 3.467 -10.788 -9.441 1.00 95.88 202 GLY A O 1
ATOM 1478 N N . ARG A 1 203 ? 2.618 -11.661 -7.552 1.00 97.31 203 ARG A N 1
ATOM 1479 C CA . ARG A 1 203 ? 1.788 -10.488 -7.254 1.00 97.31 203 ARG A CA 1
ATOM 1480 C C . ARG A 1 203 ? 2.599 -9.362 -6.629 1.00 97.31 203 ARG A C 1
ATOM 1482 O O . ARG A 1 203 ? 3.353 -9.572 -5.680 1.00 97.31 203 ARG A O 1
ATOM 1489 N N . MET A 1 204 ? 2.408 -8.150 -7.142 1.00 96.88 204 MET A N 1
ATOM 1490 C CA . MET A 1 204 ? 3.124 -6.961 -6.680 1.00 96.88 204 MET A CA 1
ATOM 1491 C C . MET A 1 204 ? 2.269 -5.695 -6.754 1.00 96.88 204 MET A C 1
ATOM 1493 O O . MET A 1 204 ? 1.415 -5.538 -7.627 1.00 96.88 204 MET A O 1
ATOM 1497 N N . LEU A 1 205 ? 2.525 -4.754 -5.848 1.00 97.62 205 LEU A N 1
ATOM 1498 C CA . LEU A 1 205 ? 2.038 -3.386 -6.015 1.00 97.62 205 LEU A CA 1
ATOM 1499 C C . LEU A 1 205 ? 2.980 -2.673 -6.990 1.00 97.62 205 LEU A C 1
ATOM 1501 O O . LEU A 1 205 ? 4.197 -2.864 -6.905 1.00 97.62 205 LEU A O 1
ATOM 1505 N N . ALA A 1 206 ? 2.434 -1.894 -7.924 1.00 94.00 206 ALA A N 1
ATOM 1506 C CA . ALA A 1 206 ? 3.204 -1.348 -9.043 1.00 94.00 206 ALA A CA 1
ATOM 1507 C C . ALA A 1 206 ? 4.527 -0.689 -8.611 1.00 94.00 206 ALA A C 1
ATOM 1509 O O . ALA A 1 206 ? 4.585 0.013 -7.595 1.00 94.00 206 ALA A O 1
ATOM 1510 N N . GLY A 1 207 ? 5.595 -0.982 -9.359 1.00 90.25 207 GLY A N 1
ATOM 1511 C CA . GLY A 1 207 ? 6.934 -0.443 -9.111 1.00 90.25 207 GLY A CA 1
ATOM 1512 C C . GLY A 1 207 ? 7.629 -0.963 -7.843 1.00 90.25 207 GLY A C 1
ATOM 1513 O O . GLY A 1 207 ? 8.670 -0.425 -7.470 1.00 90.25 207 GLY A O 1
ATOM 1514 N N . THR A 1 208 ? 7.086 -1.977 -7.155 1.00 96.19 208 THR A N 1
ATOM 1515 C CA . THR A 1 208 ? 7.666 -2.514 -5.910 1.00 96.19 208 THR A CA 1
ATOM 1516 C C . THR A 1 208 ? 7.859 -4.023 -5.960 1.00 96.19 208 THR A C 1
ATOM 1518 O O . THR A 1 208 ? 7.058 -4.737 -6.551 1.00 96.19 208 THR A O 1
ATOM 1521 N N . THR A 1 209 ? 8.903 -4.535 -5.309 1.00 96.12 209 THR A N 1
ATOM 1522 C CA . THR A 1 209 ? 9.030 -5.983 -5.077 1.00 96.12 209 THR A CA 1
ATOM 1523 C C . THR A 1 209 ? 7.938 -6.470 -4.118 1.00 96.12 209 THR A C 1
ATOM 1525 O O . THR A 1 209 ? 7.368 -5.682 -3.362 1.00 96.12 209 THR A O 1
ATOM 1528 N N . ARG A 1 210 ? 7.681 -7.783 -4.061 1.00 96.06 210 ARG A N 1
ATOM 1529 C CA . ARG A 1 210 ? 6.718 -8.359 -3.106 1.00 96.06 210 ARG A CA 1
ATOM 1530 C C . ARG A 1 210 ? 7.009 -7.962 -1.652 1.00 96.06 210 ARG A C 1
ATOM 1532 O O . ARG A 1 210 ? 6.106 -7.530 -0.946 1.00 96.06 210 ARG A O 1
ATOM 1539 N N . SER A 1 211 ? 8.266 -8.034 -1.217 1.00 96.19 211 SER A N 1
ATOM 1540 C CA . SER A 1 211 ? 8.652 -7.647 0.149 1.00 96.19 211 SER A CA 1
ATOM 1541 C C . SER A 1 211 ? 8.433 -6.156 0.426 1.00 96.19 211 SER A C 1
ATOM 1543 O O . SER A 1 211 ? 8.029 -5.772 1.523 1.00 96.19 211 SER A O 1
ATOM 1545 N N . GLN A 1 212 ? 8.650 -5.299 -0.575 1.00 97.00 212 GLN A N 1
ATOM 1546 C CA . GLN A 1 212 ? 8.352 -3.870 -0.480 1.00 97.00 212 GLN A CA 1
ATOM 1547 C C . GLN A 1 212 ? 6.842 -3.603 -0.443 1.00 97.00 212 GLN A C 1
ATOM 1549 O O . GLN A 1 212 ? 6.405 -2.724 0.303 1.00 97.00 212 GLN A O 1
ATOM 1554 N N . ALA A 1 213 ? 6.053 -4.357 -1.211 1.00 97.56 213 ALA A N 1
ATOM 1555 C CA . ALA A 1 213 ? 4.597 -4.308 -1.181 1.00 97.56 213 ALA A CA 1
ATOM 1556 C C . ALA A 1 213 ? 4.052 -4.710 0.197 1.00 97.56 213 ALA A C 1
ATOM 1558 O O . ALA A 1 213 ? 3.293 -3.947 0.790 1.00 97.56 213 ALA A O 1
ATOM 1559 N N . GLU A 1 214 ? 4.496 -5.842 0.749 1.00 97.62 214 GLU A N 1
ATOM 1560 C CA . GLU A 1 214 ? 4.124 -6.307 2.093 1.00 97.62 214 GLU A CA 1
ATOM 1561 C C . GLU A 1 214 ? 4.497 -5.271 3.164 1.00 97.62 214 GLU A C 1
ATOM 1563 O O . GLU A 1 214 ? 3.649 -4.868 3.965 1.00 97.62 214 GLU A O 1
ATOM 1568 N N . TYR A 1 215 ? 5.729 -4.747 3.117 1.00 97.75 215 TYR A N 1
ATOM 1569 C CA . TYR A 1 215 ? 6.169 -3.682 4.021 1.00 97.75 215 TYR A CA 1
ATOM 1570 C C . TYR A 1 215 ? 5.273 -2.444 3.927 1.00 97.75 215 TYR A C 1
ATOM 1572 O O . TYR A 1 215 ? 4.948 -1.833 4.944 1.00 97.75 215 TYR A O 1
ATOM 1580 N N . ARG A 1 216 ? 4.860 -2.057 2.717 1.00 97.69 216 ARG A N 1
ATOM 1581 C CA . ARG A 1 216 ? 4.006 -0.887 2.500 1.00 97.69 216 ARG A CA 1
ATOM 1582 C C . ARG A 1 216 ? 2.593 -1.096 3.034 1.00 97.69 216 ARG A C 1
ATOM 1584 O O . ARG A 1 216 ? 2.071 -0.204 3.699 1.00 97.69 216 ARG A O 1
ATOM 1591 N N . VAL A 1 217 ? 2.024 -2.280 2.819 1.00 98.25 217 VAL A N 1
ATOM 1592 C CA . VAL A 1 217 ? 0.741 -2.673 3.413 1.00 98.25 217 VAL A CA 1
ATOM 1593 C C . VAL A 1 217 ? 0.816 -2.593 4.940 1.00 98.25 217 VAL A C 1
ATOM 1595 O O . VAL A 1 217 ? -0.061 -2.002 5.570 1.00 98.25 217 VAL A O 1
ATOM 1598 N N . ASP A 1 218 ? 1.904 -3.077 5.544 1.00 98.31 218 ASP A N 1
ATOM 1599 C CA . ASP A 1 218 ? 2.134 -2.950 6.987 1.00 98.31 218 ASP A CA 1
ATOM 1600 C C . ASP A 1 218 ? 2.266 -1.497 7.460 1.00 98.31 218 ASP A C 1
ATOM 1602 O O . ASP A 1 218 ? 1.803 -1.171 8.555 1.00 98.31 218 ASP A O 1
ATOM 1606 N N . GLN A 1 219 ? 2.887 -0.613 6.672 1.00 97.94 219 GLN A N 1
ATOM 1607 C CA . GLN A 1 219 ? 2.945 0.815 6.999 1.00 97.94 219 GLN A CA 1
ATOM 1608 C C . GLN A 1 219 ? 1.547 1.442 7.017 1.00 97.94 219 GLN A C 1
ATOM 1610 O O . GLN A 1 219 ? 1.235 2.170 7.957 1.00 97.94 219 GLN A O 1
ATOM 1615 N N . TRP A 1 220 ? 0.681 1.134 6.046 1.00 98.38 220 TRP A N 1
ATOM 1616 C CA . TRP A 1 220 ? -0.696 1.648 6.034 1.00 98.38 220 TRP A CA 1
ATOM 1617 C C . TRP A 1 220 ? -1.501 1.179 7.248 1.00 98.38 220 TRP A C 1
ATOM 1619 O O . TRP A 1 220 ? -2.172 1.992 7.885 1.00 98.38 220 TRP A O 1
ATOM 1629 N N . TYR A 1 221 ? -1.374 -0.093 7.635 1.00 98.50 221 TYR A N 1
ATOM 1630 C CA . TYR A 1 221 ? -1.988 -0.594 8.870 1.00 98.50 221 TYR A CA 1
ATOM 1631 C C . TYR A 1 221 ? -1.437 0.108 10.122 1.00 98.50 221 TYR A C 1
ATOM 1633 O O . TYR A 1 221 ? -2.203 0.456 11.020 1.00 98.50 221 TYR A O 1
ATOM 1641 N N . LYS A 1 222 ? -0.126 0.382 10.182 1.00 98.06 222 LYS A N 1
ATOM 1642 C CA . LYS A 1 222 ? 0.495 1.126 11.297 1.00 98.06 222 LYS A CA 1
ATOM 1643 C C . LYS A 1 222 ? 0.007 2.573 11.393 1.00 98.06 222 LYS A C 1
ATOM 1645 O O . LYS A 1 222 ? -0.189 3.048 12.506 1.00 98.06 222 LYS A O 1
ATOM 1650 N N . MET A 1 223 ? -0.232 3.230 10.257 1.00 98.00 223 MET A N 1
ATOM 1651 C CA . MET A 1 223 ? -0.837 4.571 10.192 1.00 98.00 223 MET A CA 1
ATOM 1652 C C . MET A 1 223 ? -2.336 4.564 10.532 1.00 98.00 223 MET A C 1
ATOM 1654 O O . MET A 1 223 ? -2.934 5.614 10.732 1.00 98.00 223 MET A O 1
ATOM 1658 N N . GLY A 1 224 ? -2.956 3.383 10.643 1.00 98.00 224 GLY A N 1
ATOM 1659 C CA . GLY A 1 224 ? -4.318 3.228 11.141 1.00 98.00 224 GLY A CA 1
ATOM 1660 C C . GLY A 1 224 ? -5.360 2.814 10.112 1.00 98.00 224 GLY A C 1
ATOM 1661 O O . GLY A 1 224 ? -6.540 2.840 10.454 1.00 98.00 224 GLY A O 1
ATOM 1662 N N . ALA A 1 225 ? -4.976 2.429 8.893 1.00 98.38 225 ALA A N 1
ATOM 1663 C CA . ALA A 1 225 ? -5.925 1.839 7.950 1.00 98.38 225 ALA A CA 1
ATOM 1664 C C . ALA A 1 225 ? -6.586 0.602 8.584 1.00 98.38 225 ALA A C 1
ATOM 1666 O O . ALA A 1 225 ? -5.902 -0.241 9.167 1.00 98.38 225 ALA A O 1
ATOM 1667 N N . THR A 1 226 ? -7.911 0.489 8.494 1.00 98.25 226 THR A N 1
ATOM 1668 C CA . THR A 1 226 ? -8.648 -0.656 9.062 1.00 98.25 226 THR A CA 1
ATOM 1669 C C . THR A 1 226 ? -8.635 -1.850 8.117 1.00 98.25 226 THR A C 1
ATOM 1671 O O . THR A 1 226 ? -8.614 -2.997 8.565 1.00 98.25 226 THR A O 1
ATOM 1674 N N . LYS A 1 227 ? -8.601 -1.584 6.809 1.00 98.31 227 LYS A N 1
ATOM 1675 C CA . LYS A 1 227 ? -8.505 -2.582 5.747 1.00 98.31 227 LYS A CA 1
ATOM 1676 C C . LYS A 1 227 ? -7.728 -2.010 4.570 1.00 98.31 227 LYS A C 1
ATOM 1678 O O . LYS A 1 227 ? -7.888 -0.843 4.229 1.00 98.31 227 LYS A O 1
ATOM 1683 N N . VAL A 1 228 ? -6.923 -2.845 3.927 1.00 98.50 228 VAL A N 1
ATOM 1684 C CA . VAL A 1 228 ? -6.221 -2.510 2.685 1.00 98.50 228 VAL A CA 1
ATOM 1685 C C . VAL A 1 228 ? -6.698 -3.477 1.613 1.00 98.50 228 VAL A C 1
ATOM 1687 O O . VAL A 1 228 ? -6.605 -4.688 1.801 1.00 98.50 228 VAL A O 1
ATOM 1690 N N . VAL A 1 229 ? -7.232 -2.962 0.511 1.00 98.50 229 VAL A N 1
ATOM 1691 C CA . VAL A 1 229 ? -7.782 -3.762 -0.588 1.00 98.50 229 VAL A CA 1
ATOM 1692 C C . VAL A 1 229 ? -6.965 -3.522 -1.850 1.00 98.50 229 VAL A C 1
ATOM 1694 O O . VAL A 1 229 ? -6.848 -2.384 -2.300 1.00 98.50 229 VAL A O 1
ATOM 1697 N N . ALA A 1 230 ? -6.392 -4.588 -2.401 1.00 98.19 230 ALA A N 1
ATOM 1698 C CA . ALA A 1 230 ? -5.693 -4.568 -3.680 1.00 98.19 230 ALA A CA 1
ATOM 1699 C C . ALA A 1 230 ? -6.642 -4.981 -4.814 1.00 98.19 230 ALA A C 1
ATOM 1701 O O . ALA A 1 230 ? -7.590 -5.746 -4.599 1.00 98.19 230 ALA A O 1
ATOM 1702 N N . PHE A 1 231 ? -6.365 -4.475 -6.013 1.00 97.19 231 PHE A N 1
ATOM 1703 C CA . PHE A 1 231 ? -7.159 -4.703 -7.217 1.00 97.19 231 PHE A CA 1
ATOM 1704 C C . PHE A 1 231 ? -6.292 -5.297 -8.333 1.00 97.19 231 PHE A C 1
ATOM 1706 O O . PHE A 1 231 ? -5.082 -5.080 -8.386 1.00 97.19 231 PHE A O 1
ATOM 1713 N N . GLY A 1 232 ? -6.912 -6.030 -9.254 1.00 93.75 232 GLY A N 1
ATOM 1714 C CA . GLY A 1 232 ? -6.229 -6.588 -10.420 1.00 93.75 232 GLY A CA 1
ATOM 1715 C C . GLY A 1 232 ? -5.592 -7.971 -10.217 1.00 93.75 232 GLY A C 1
ATOM 1716 O O . GLY A 1 232 ? -5.772 -8.648 -9.202 1.00 93.75 232 GLY A O 1
ATOM 1717 N N . GLY A 1 233 ? -4.879 -8.417 -11.258 1.00 95.00 233 GLY A N 1
ATOM 1718 C CA . GLY A 1 233 ? -4.359 -9.783 -11.399 1.00 95.00 233 GLY A CA 1
ATOM 1719 C C . GLY A 1 233 ? -2.973 -9.993 -10.782 1.00 95.00 233 GLY A C 1
ATOM 1720 O O . GLY A 1 233 ? -2.859 -10.363 -9.617 1.00 95.00 233 GLY A O 1
ATOM 1721 N N . LEU A 1 234 ? -1.916 -9.811 -11.585 1.00 96.00 234 LEU A N 1
ATOM 1722 C CA . LEU A 1 234 ? -0.513 -9.921 -11.146 1.00 96.00 234 LEU A CA 1
ATOM 1723 C C . LEU A 1 234 ? 0.045 -8.601 -10.597 1.00 96.00 234 LEU A C 1
ATOM 1725 O O . LEU A 1 234 ? 0.942 -8.601 -9.763 1.00 96.00 234 LEU A O 1
ATOM 1729 N N . MET A 1 235 ? -0.488 -7.462 -11.035 1.00 96.81 235 MET A N 1
ATOM 1730 C CA . MET A 1 235 ? -0.026 -6.150 -10.594 1.00 96.81 235 MET A CA 1
ATOM 1731 C C . MET A 1 235 ? -1.210 -5.281 -10.192 1.00 96.81 235 MET A C 1
ATOM 1733 O O . MET A 1 235 ? -2.152 -5.120 -10.966 1.00 96.81 235 MET A O 1
ATOM 1737 N N . SER A 1 236 ? -1.132 -4.703 -8.994 1.00 97.56 236 SER A N 1
ATOM 1738 C CA . SER A 1 236 ? -2.123 -3.756 -8.484 1.00 97.56 236 SER A CA 1
ATOM 1739 C C . SER A 1 236 ? -1.606 -2.338 -8.699 1.00 97.56 236 SER A C 1
ATOM 1741 O O . SER A 1 236 ? -0.669 -1.891 -8.030 1.00 97.56 236 SER A O 1
ATOM 1743 N N . MET A 1 237 ? -2.221 -1.628 -9.644 1.00 97.19 237 MET A N 1
ATOM 1744 C CA . MET A 1 237 ? -1.938 -0.210 -9.914 1.00 97.19 237 MET A CA 1
ATOM 1745 C C . MET A 1 237 ? -2.624 0.724 -8.921 1.00 97.19 237 MET A C 1
ATOM 1747 O O . MET A 1 237 ? -2.223 1.873 -8.759 1.00 97.19 237 MET A O 1
ATOM 1751 N N . THR A 1 238 ? -3.669 0.232 -8.269 1.00 97.50 238 THR A N 1
ATOM 1752 C CA . THR A 1 238 ? -4.496 0.996 -7.345 1.00 97.50 238 THR A CA 1
ATOM 1753 C C . THR A 1 238 ? -4.738 0.157 -6.101 1.00 97.50 238 THR A C 1
ATOM 1755 O O . THR A 1 238 ? -4.811 -1.065 -6.192 1.00 97.50 238 THR A O 1
ATOM 1758 N N . VAL A 1 239 ? -4.825 0.792 -4.939 1.00 98.12 239 VAL A N 1
ATOM 1759 C CA . VAL A 1 239 ? -5.136 0.154 -3.656 1.00 98.12 239 VAL A CA 1
ATOM 1760 C C . VAL A 1 239 ? -6.152 1.031 -2.936 1.00 98.12 239 VAL A C 1
ATOM 1762 O O . VAL A 1 239 ? -5.987 2.246 -2.906 1.00 98.12 239 VAL A O 1
ATOM 1765 N N . ALA A 1 240 ? -7.187 0.448 -2.342 1.00 98.38 240 ALA A N 1
ATOM 1766 C CA . ALA A 1 240 ? -8.126 1.177 -1.494 1.00 98.38 240 ALA A CA 1
ATOM 1767 C C . ALA A 1 240 ? -7.802 0.953 -0.014 1.00 98.38 240 ALA A C 1
ATOM 1769 O O . ALA A 1 240 ? -7.654 -0.184 0.438 1.00 98.38 240 ALA A O 1
ATOM 1770 N N . LEU A 1 241 ? -7.720 2.039 0.750 1.00 98.31 241 LEU A N 1
ATOM 1771 C CA . LEU A 1 241 ? -7.547 2.017 2.199 1.00 98.31 241 LEU A CA 1
ATOM 1772 C C . LEU A 1 241 ? -8.884 2.340 2.861 1.00 98.31 241 LEU A C 1
ATOM 1774 O O . LEU A 1 241 ? -9.442 3.407 2.627 1.00 98.31 241 LEU A O 1
ATOM 1778 N N . GLU A 1 242 ? -9.401 1.450 3.701 1.00 97.94 242 GLU A N 1
ATOM 1779 C CA . GLU A 1 242 ? -10.536 1.764 4.569 1.00 97.94 242 GLU A CA 1
ATOM 1780 C C . GLU A 1 242 ? -10.042 2.641 5.724 1.00 97.94 242 GLU A C 1
ATOM 1782 O O . GLU A 1 242 ? -9.130 2.272 6.476 1.00 97.94 242 GLU A O 1
ATOM 1787 N N . LEU A 1 243 ? -10.608 3.842 5.816 1.00 98.25 243 LEU A N 1
ATOM 1788 C CA . LEU A 1 243 ? -10.166 4.874 6.741 1.00 98.25 243 LEU A CA 1
ATOM 1789 C C . LEU A 1 243 ? -10.637 4.564 8.174 1.00 98.25 243 LEU A C 1
ATOM 1791 O O . LEU A 1 243 ? -11.761 4.093 8.373 1.00 98.25 243 LEU A O 1
ATOM 1795 N N . PRO A 1 244 ? -9.814 4.848 9.201 1.00 98.00 244 PRO A N 1
ATOM 1796 C CA . PRO A 1 244 ? -10.229 4.705 10.590 1.00 98.00 244 PRO A CA 1
ATOM 1797 C C . PRO A 1 244 ? -11.261 5.767 10.990 1.00 98.00 244 PRO A C 1
ATOM 1799 O O . PRO A 1 244 ? -11.330 6.854 10.414 1.00 98.00 244 PRO A O 1
ATOM 1802 N N . ALA A 1 245 ? -12.021 5.470 12.048 1.00 97.12 245 ALA A N 1
ATOM 1803 C CA . ALA A 1 245 ? -12.915 6.436 12.690 1.00 97.12 245 ALA A CA 1
ATOM 1804 C C . ALA A 1 245 ? -12.158 7.520 13.487 1.00 97.12 245 ALA A C 1
ATOM 1806 O O . ALA A 1 245 ? -12.709 8.581 13.759 1.00 97.12 245 ALA A O 1
ATOM 1807 N N . ASP A 1 246 ? -10.905 7.252 13.869 1.00 97.62 246 ASP A N 1
ATOM 1808 C CA . ASP A 1 246 ? -10.041 8.202 14.574 1.00 97.62 246 ASP A CA 1
ATOM 1809 C C . ASP A 1 246 ? -9.563 9.314 13.612 1.00 97.62 246 ASP A C 1
ATOM 1811 O O . ASP A 1 246 ? -8.817 9.014 12.670 1.00 97.62 246 ASP A O 1
ATOM 1815 N N . PRO A 1 247 ? -9.945 10.589 13.836 1.00 97.62 247 PRO A N 1
ATOM 1816 C CA . PRO A 1 247 ? -9.613 11.689 12.934 1.00 97.62 247 PRO A CA 1
ATOM 1817 C C . PRO A 1 247 ? -8.106 11.968 12.846 1.00 97.62 247 PRO A C 1
ATOM 1819 O O . PRO A 1 247 ? -7.645 12.450 11.812 1.00 97.62 247 PRO A O 1
ATOM 1822 N N . ALA A 1 248 ? -7.318 11.652 13.882 1.00 97.94 248 ALA A N 1
ATOM 1823 C CA . ALA A 1 248 ? -5.874 11.881 13.861 1.00 97.94 248 ALA A CA 1
ATOM 1824 C C . ALA A 1 248 ? -5.172 10.918 12.891 1.00 97.94 248 ALA A C 1
ATOM 1826 O O . ALA A 1 248 ? -4.422 11.354 12.018 1.00 97.94 248 ALA A O 1
ATOM 1827 N N . LYS A 1 249 ? -5.483 9.620 12.988 1.00 98.06 249 LYS A N 1
ATOM 1828 C CA . LYS A 1 249 ? -4.969 8.580 12.076 1.00 98.06 249 LYS A CA 1
ATOM 1829 C C . LYS A 1 249 ? -5.477 8.765 10.653 1.00 98.06 249 LYS A C 1
ATOM 1831 O O . LYS A 1 249 ? -4.750 8.578 9.682 1.00 98.06 249 LYS A O 1
ATOM 1836 N N . ARG A 1 250 ? -6.739 9.176 10.526 1.00 98.25 250 ARG A N 1
ATOM 1837 C CA . ARG A 1 250 ? -7.334 9.532 9.241 1.00 98.25 250 ARG A CA 1
ATOM 1838 C C . ARG A 1 250 ? -6.541 10.651 8.571 1.00 98.25 250 ARG A C 1
ATOM 1840 O O . ARG A 1 250 ? -6.106 10.477 7.438 1.00 98.25 250 ARG A O 1
ATOM 1847 N N . LYS A 1 251 ? -6.270 11.747 9.288 1.00 98.25 251 LYS A N 1
ATOM 1848 C CA . LYS A 1 251 ? -5.439 12.849 8.787 1.00 98.25 251 LYS A CA 1
ATOM 1849 C C . LYS A 1 251 ? -4.036 12.377 8.384 1.00 98.25 251 LYS A C 1
ATOM 1851 O O . LYS A 1 251 ? -3.547 12.797 7.341 1.00 98.25 251 LYS A O 1
ATOM 1856 N N . GLU A 1 252 ? -3.414 11.494 9.166 1.00 98.25 252 GLU A N 1
ATOM 1857 C CA . GLU A 1 252 ? -2.093 10.926 8.854 1.00 98.25 252 GLU A CA 1
ATOM 1858 C C . GLU A 1 252 ? -2.079 10.191 7.500 1.00 98.25 252 GLU A C 1
ATOM 1860 O O . GLU A 1 252 ? -1.165 10.398 6.699 1.00 98.25 252 GLU A O 1
ATOM 1865 N N . LEU A 1 253 ? -3.121 9.409 7.191 1.00 98.44 253 LEU A N 1
ATOM 1866 C CA . LEU A 1 253 ? -3.260 8.736 5.893 1.00 98.44 253 LEU A CA 1
ATOM 1867 C C . LEU A 1 253 ? -3.419 9.723 4.724 1.00 98.44 253 LEU A C 1
ATOM 1869 O O . LEU A 1 253 ? -2.798 9.519 3.681 1.00 98.44 253 LEU A O 1
ATOM 1873 N N . PHE A 1 254 ? -4.196 10.800 4.889 1.00 98.44 254 PHE A N 1
ATOM 1874 C CA . PHE A 1 254 ? -4.328 11.847 3.862 1.00 98.44 254 PHE A CA 1
ATOM 1875 C C . PHE A 1 254 ? -3.042 12.655 3.675 1.00 98.44 254 PHE A C 1
ATOM 1877 O O . PHE A 1 254 ? -2.679 12.974 2.547 1.00 98.44 254 PHE A O 1
ATOM 1884 N N . ASP A 1 255 ? -2.321 12.977 4.751 1.00 98.31 255 ASP A N 1
ATOM 1885 C CA . ASP A 1 255 ? -1.031 13.668 4.649 1.00 98.31 255 ASP A CA 1
ATOM 1886 C C . ASP A 1 255 ? -0.008 12.798 3.893 1.00 98.31 255 ASP A C 1
ATOM 1888 O O . ASP A 1 255 ? 0.756 13.302 3.061 1.00 98.31 255 ASP A O 1
ATOM 1892 N N . TRP A 1 256 ? -0.017 11.484 4.151 1.00 98.00 256 TRP A N 1
ATOM 1893 C CA . TRP A 1 256 ? 0.803 10.515 3.429 1.00 98.00 256 TRP A CA 1
ATOM 1894 C C . TRP A 1 256 ? 0.413 10.422 1.947 1.00 98.00 256 TRP A C 1
ATOM 1896 O O . TRP A 1 256 ? 1.292 10.508 1.087 1.00 98.00 256 TRP A O 1
ATOM 1906 N N . GLU A 1 257 ? -0.884 10.295 1.642 1.00 98.06 257 GLU A N 1
ATOM 1907 C CA . GLU A 1 257 ? -1.409 10.246 0.269 1.00 98.06 257 GLU A CA 1
ATOM 1908 C C . GLU A 1 257 ? -1.045 11.506 -0.503 1.00 98.06 257 GLU A C 1
ATOM 1910 O O . GLU A 1 257 ? -0.498 11.409 -1.600 1.00 98.06 257 GLU A O 1
ATOM 1915 N N . LYS A 1 258 ? -1.224 12.675 0.116 1.00 98.31 258 LYS A N 1
ATOM 1916 C CA . LYS A 1 258 ? -0.899 13.963 -0.483 1.00 98.31 258 LYS A CA 1
ATOM 1917 C C . LYS A 1 258 ? 0.561 14.033 -0.880 1.00 98.31 258 LYS A C 1
ATOM 1919 O O . LYS A 1 258 ? 0.865 14.466 -1.990 1.00 98.31 258 LYS A O 1
ATOM 1924 N N . LYS A 1 259 ? 1.466 13.606 0.002 1.00 98.00 259 LYS A N 1
ATOM 1925 C CA . LYS A 1 259 ? 2.895 13.550 -0.314 1.00 98.00 259 LYS A CA 1
ATOM 1926 C C . LYS A 1 259 ? 3.159 12.578 -1.469 1.00 98.00 259 LYS A C 1
ATOM 1928 O O . LYS A 1 259 ? 3.807 12.964 -2.437 1.00 98.00 259 LYS A O 1
ATOM 1933 N N . TRP A 1 260 ? 2.624 11.360 -1.382 1.00 96.38 260 TRP A N 1
ATOM 1934 C CA . TRP A 1 260 ? 2.817 10.307 -2.382 1.00 96.38 260 TRP A CA 1
ATOM 1935 C C . TRP A 1 260 ? 2.311 10.724 -3.772 1.00 96.38 260 TRP A C 1
ATOM 1937 O O . TRP A 1 260 ? 3.029 10.589 -4.757 1.00 96.38 260 TRP A O 1
ATOM 1947 N N . HIS A 1 261 ? 1.099 11.274 -3.861 1.00 97.19 261 HIS A N 1
ATOM 1948 C CA . HIS A 1 261 ? 0.472 11.691 -5.118 1.00 97.19 261 HIS A CA 1
ATOM 1949 C C . HIS A 1 261 ? 1.105 12.952 -5.695 1.00 97.19 261 HIS A C 1
ATOM 1951 O O . HIS A 1 261 ? 1.298 13.013 -6.906 1.00 97.19 261 HIS A O 1
ATOM 1957 N N . THR A 1 262 ? 1.519 13.906 -4.854 1.00 97.38 262 THR A N 1
ATOM 1958 C CA . THR A 1 262 ? 2.252 15.096 -5.324 1.00 97.38 262 THR A CA 1
ATOM 1959 C C . THR A 1 262 ? 3.579 14.708 -5.982 1.00 97.38 262 THR A C 1
ATOM 1961 O O . THR A 1 262 ? 3.931 15.275 -7.008 1.00 97.38 262 THR A O 1
ATOM 1964 N N . GLU A 1 263 ? 4.297 13.710 -5.453 1.00 96.25 263 GLU A N 1
ATOM 1965 C CA . GLU A 1 263 ? 5.531 13.187 -6.072 1.00 96.25 263 GLU A CA 1
ATOM 1966 C C . GLU A 1 263 ? 5.293 12.502 -7.437 1.00 96.25 263 GLU A C 1
ATOM 1968 O O . GLU A 1 263 ? 6.250 12.253 -8.171 1.00 96.25 263 GLU A O 1
ATOM 1973 N N . MET A 1 264 ? 4.038 12.194 -7.780 1.00 96.12 264 MET A N 1
ATOM 1974 C CA . MET A 1 264 ? 3.625 11.568 -9.044 1.00 96.12 264 MET A CA 1
ATOM 1975 C C . MET A 1 264 ? 2.799 12.501 -9.945 1.00 96.12 264 MET A C 1
ATOM 1977 O O . MET A 1 264 ? 2.228 12.027 -10.925 1.00 96.12 264 MET A O 1
ATOM 1981 N N . ASP A 1 265 ? 2.679 13.788 -9.602 1.00 96.88 265 ASP A N 1
ATOM 1982 C CA . ASP A 1 265 ? 1.803 14.752 -10.286 1.00 96.88 265 ASP A CA 1
ATOM 1983 C C . ASP A 1 265 ? 0.324 14.306 -10.366 1.00 96.88 265 ASP A C 1
ATOM 1985 O O . ASP A 1 265 ? -0.421 14.667 -11.280 1.00 96.88 265 ASP A O 1
ATOM 1989 N N . ILE A 1 266 ? -0.131 13.520 -9.385 1.00 95.56 266 ILE A N 1
ATOM 1990 C CA . ILE A 1 266 ? -1.535 13.134 -9.217 1.00 95.56 266 ILE A CA 1
ATOM 1991 C C . ILE A 1 266 ? -2.176 14.092 -8.211 1.00 95.56 266 ILE A C 1
ATOM 1993 O O . ILE A 1 266 ? -1.576 14.451 -7.199 1.00 95.56 266 ILE A O 1
ATOM 1997 N N . LYS A 1 267 ? -3.406 14.535 -8.489 1.00 97.50 267 LYS A N 1
ATOM 1998 C CA . LYS A 1 267 ? -4.143 15.430 -7.593 1.00 97.50 267 LYS A CA 1
ATOM 1999 C C . LYS A 1 267 ? -4.494 14.693 -6.286 1.00 97.50 267 LYS A C 1
ATOM 2001 O O . LYS A 1 267 ? -5.241 13.723 -6.369 1.00 97.50 267 LYS A O 1
ATOM 2006 N N . PRO A 1 268 ? -4.045 15.182 -5.113 1.00 97.81 268 PRO A N 1
ATOM 2007 C CA . PRO A 1 268 ? -4.388 14.591 -3.822 1.00 97.81 268 PRO A CA 1
ATOM 2008 C C . PRO A 1 268 ? -5.886 14.611 -3.525 1.00 97.81 268 PRO A C 1
ATOM 2010 O O . PRO A 1 268 ? -6.595 15.565 -3.877 1.00 97.81 268 PRO A O 1
ATOM 2013 N N . SER A 1 269 ? -6.337 13.598 -2.801 1.00 97.38 269 SER A N 1
ATOM 2014 C CA . SER A 1 269 ? -7.704 13.479 -2.306 1.00 97.38 269 SER A CA 1
ATOM 2015 C C . SER A 1 269 ? -7.971 14.462 -1.162 1.00 9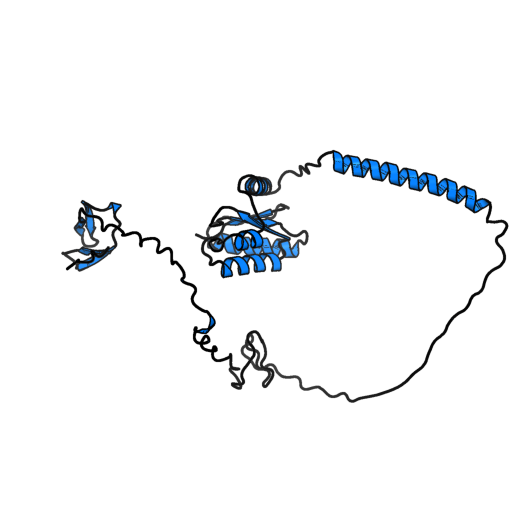7.38 269 SER A C 1
ATOM 2017 O O . SER A 1 269 ? -7.096 14.770 -0.353 1.00 97.38 269 SER A O 1
ATOM 2019 N N . VAL A 1 270 ? -9.209 14.949 -1.062 1.00 97.69 270 VAL A N 1
ATOM 2020 C CA . VAL A 1 270 ? -9.659 15.790 0.060 1.00 97.69 270 VAL A CA 1
ATOM 2021 C C . VAL A 1 270 ? -10.509 14.941 0.996 1.00 97.69 270 VAL A C 1
ATOM 2023 O O . VAL A 1 270 ? -11.338 14.155 0.535 1.00 97.69 270 VAL A O 1
ATOM 2026 N N . ASP A 1 271 ? -10.314 15.090 2.306 1.00 97.50 271 ASP A N 1
ATOM 2027 C CA . ASP A 1 271 ? -11.169 14.432 3.290 1.00 97.50 271 ASP A CA 1
ATOM 2028 C C . ASP A 1 271 ? -12.538 15.123 3.340 1.00 97.50 271 ASP A C 1
ATOM 2030 O O . ASP A 1 271 ? -12.666 16.268 3.775 1.00 97.50 271 ASP A O 1
ATOM 2034 N N . VAL A 1 272 ? -13.556 14.417 2.862 1.00 97.19 272 VAL A N 1
ATOM 2035 C CA . VAL A 1 272 ? -14.968 14.814 2.860 1.00 97.19 272 VAL A CA 1
ATOM 2036 C C . VAL A 1 272 ? -15.813 13.878 3.729 1.00 97.19 272 VAL A C 1
ATOM 2038 O O . VAL A 1 272 ? -17.038 13.913 3.655 1.00 97.19 272 VAL A O 1
ATOM 2041 N N . GLY A 1 273 ? -15.178 13.032 4.550 1.00 96.19 273 GLY A N 1
ATOM 2042 C CA . GLY A 1 273 ? -15.865 12.022 5.359 1.00 96.19 273 GLY A CA 1
ATOM 2043 C C . GLY A 1 273 ? -16.086 10.680 4.651 1.00 96.19 273 GLY A C 1
ATOM 2044 O O . GLY A 1 273 ? -16.866 9.866 5.138 1.00 96.19 273 GLY A O 1
ATOM 2045 N N . GLN A 1 274 ? -15.393 10.424 3.537 1.00 96.81 274 GLN A N 1
ATOM 2046 C CA . GLN A 1 274 ? -15.454 9.162 2.793 1.00 96.81 274 GLN A CA 1
ATOM 2047 C C . GLN A 1 274 ? -14.979 7.954 3.614 1.00 96.81 274 GLN A C 1
ATOM 2049 O O . GLN A 1 274 ? -14.198 8.077 4.562 1.00 96.81 274 GLN A O 1
ATOM 2054 N N . LYS A 1 275 ? -15.441 6.760 3.279 1.00 96.94 275 LYS A N 1
ATOM 2055 C CA . LYS A 1 275 ? -15.041 5.521 3.946 1.00 96.94 275 LYS A CA 1
ATOM 2056 C C . LYS A 1 275 ? -13.704 4.995 3.425 1.00 96.94 275 LYS A C 1
ATOM 2058 O O . LYS A 1 275 ? -12.924 4.441 4.204 1.00 96.94 275 LYS A O 1
ATOM 2063 N N . TYR A 1 276 ? -13.435 5.173 2.138 1.00 97.88 276 TYR A N 1
ATOM 2064 C CA . TYR A 1 276 ? -12.259 4.653 1.461 1.00 97.88 276 TYR A CA 1
ATOM 2065 C C . TYR A 1 276 ? -11.384 5.774 0.899 1.00 97.88 276 TYR A C 1
ATOM 2067 O O . TYR A 1 276 ? -11.871 6.789 0.412 1.00 97.88 276 TYR A O 1
ATOM 2075 N N . LEU A 1 277 ? -10.071 5.570 0.939 1.00 98.06 277 LEU A N 1
ATOM 2076 C CA . LEU A 1 277 ? -9.075 6.415 0.292 1.00 98.06 277 LEU A CA 1
ATOM 2077 C C . LEU A 1 277 ? -8.386 5.615 -0.813 1.00 98.06 277 LEU A C 1
ATOM 2079 O O . LEU A 1 277 ? -7.790 4.569 -0.540 1.00 98.06 277 LEU A O 1
ATOM 2083 N N . LEU A 1 278 ? -8.470 6.094 -2.052 1.00 97.75 278 LEU A N 1
ATOM 2084 C CA . LEU A 1 278 ? -7.884 5.432 -3.211 1.00 97.75 278 LEU A CA 1
ATOM 2085 C C . LEU A 1 278 ? -6.428 5.878 -3.406 1.00 97.75 278 LEU A C 1
ATOM 2087 O O . LEU A 1 278 ? -6.128 7.049 -3.625 1.00 97.75 278 LEU A O 1
ATOM 2091 N N . ILE A 1 279 ? -5.499 4.930 -3.360 1.00 98.06 279 ILE A N 1
ATOM 2092 C CA . ILE A 1 279 ? -4.071 5.166 -3.564 1.00 98.06 279 ILE A CA 1
ATOM 2093 C C . ILE A 1 279 ? -3.660 4.616 -4.922 1.00 98.06 279 ILE A C 1
ATOM 2095 O O . ILE A 1 279 ? -3.724 3.410 -5.159 1.00 98.06 279 ILE A O 1
ATOM 2099 N N . ARG A 1 280 ? -3.175 5.493 -5.802 1.00 97.31 280 ARG A N 1
ATOM 2100 C CA . ARG A 1 280 ? -2.545 5.088 -7.062 1.00 97.31 280 ARG A CA 1
ATOM 2101 C C . ARG A 1 280 ? -1.066 4.783 -6.828 1.00 97.31 280 ARG A C 1
ATOM 2103 O O . ARG A 1 280 ? -0.375 5.497 -6.101 1.00 97.31 280 ARG A O 1
ATOM 2110 N N . MET A 1 281 ? -0.585 3.694 -7.409 1.00 96.94 281 MET A N 1
ATOM 2111 C CA . MET A 1 281 ? 0.804 3.256 -7.321 1.00 96.94 281 MET A CA 1
ATOM 2112 C C . MET A 1 281 ? 1.593 3.767 -8.529 1.00 96.94 281 MET A C 1
ATOM 2114 O O . MET A 1 281 ? 1.049 3.931 -9.621 1.00 96.94 281 MET A O 1
ATOM 2118 N N . ARG A 1 282 ? 2.887 4.020 -8.326 1.00 93.0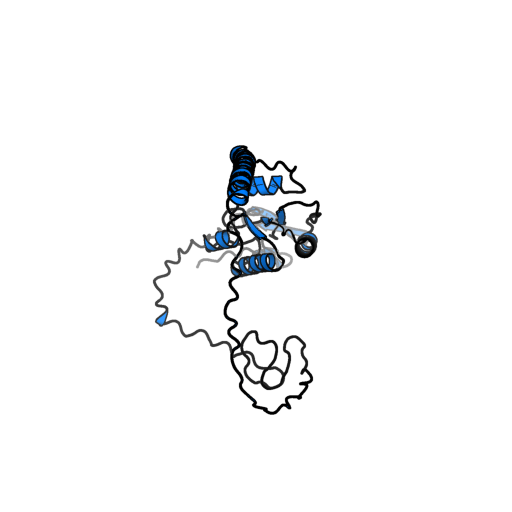6 282 ARG A N 1
ATOM 2119 C CA . ARG A 1 282 ? 3.799 4.496 -9.369 1.00 93.06 282 ARG A CA 1
ATOM 2120 C C . ARG A 1 282 ? 4.150 3.353 -10.331 1.00 93.06 282 ARG A C 1
ATOM 2122 O O . ARG A 1 282 ? 4.481 2.267 -9.862 1.00 93.06 282 ARG A O 1
ATOM 2129 N N . LEU A 1 283 ? 4.096 3.623 -11.639 1.00 84.56 283 LEU A N 1
ATOM 2130 C CA . LEU A 1 283 ? 4.684 2.768 -12.684 1.00 84.56 283 LEU A CA 1
ATOM 2131 C C . LEU A 1 283 ? 6.210 2.884 -12.698 1.00 84.56 283 LEU A C 1
ATOM 2133 O O . LEU A 1 283 ? 6.716 4.025 -12.564 1.00 84.56 283 LEU A O 1
#

Foldseek 3Di:
DDDDDDQWDADPPPRDIDRDDLVCAQHWDADPVGDIDGHHNDDPPPPPPPPPPPPVPPPPPVPPDPDPPPPADADPVPRHGDDPPDQADPPQCQGPVVRDRDPPPPDDDDDDDDDDDDDDDDDDDDDDPDDPPVPVVVVVVVVVVVVVVVVCCVVVVVVVVCCVVVVDPPPPPAWFCQVVVVCQCVVQVWDFQVVLLVVDVLADEPPDHSVRRVVVSVVLVVLPFPTKTFGDDSYGQKIKTFADPDVNSNVSVQVVQCVVCVVVVHDGTDDPPGRIDMHGGDD